Protein AF-A0A6N2LWX0-F1 (afdb_monomer)

Organism: Salix viminalis (NCBI:txid40686)

pLDDT: mean 70.26, std 25.51, range [24.97, 97.0]

Solvent-accessible surface area (backbone atoms only — not comparable to full-atom values): 18052 Å² total; per-residue (Å²): 134,88,80,89,88,85,86,82,88,80,90,83,86,86,84,88,86,88,83,90,84,88,86,87,86,88,82,89,82,89,84,88,84,89,84,88,82,92,77,92,82,82,82,84,78,97,78,81,75,72,82,76,70,66,74,72,78,67,85,78,72,88,77,52,72,66,57,46,51,49,47,69,74,38,53,68,68,52,33,40,52,50,46,55,56,47,39,74,74,51,53,74,67,52,32,45,50,52,18,50,50,40,17,63,78,64,73,40,63,52,45,25,60,45,46,52,47,38,36,57,52,53,54,51,49,51,51,50,49,51,64,68,35,71,85,46,72,62,39,49,37,78,68,45,50,57,55,53,49,54,53,43,34,61,60,26,70,52,90,83,73,81,82,49,75,67,51,52,54,48,46,38,61,62,27,70,41,71,69,49,36,38,68,72,24,49,50,44,35,45,36,32,47,46,42,33,26,65,43,30,52,40,67,78,48,32,53,57,74,59,45,93,52,54,75,78,74,99,54,102,63,89,55,64,48,47,80,44,72,61,86,90,30,35,58,61,38,49,63,28,34,35,44,31,44,32,36,60,46,99,84,74,44,82,44,80,42,78,50,78,65,66,74,71,62,62,55,78,79,47,99,68,96,73,83,73,48,70,64,50,73,67,54,77,67,79,85,122

Radius of gyration: 28.86 Å; Cα contacts (8 Å, |Δi|>4): 270; chains: 1; bounding box: 78×84×71 Å

Nearest PDB structures (foldseek):
  3i7c-assembly1_A  TM=4.434E-01  e=4.502E+00  Toxoplasma gondii
  3v51-assembly1_A  TM=4.459E-01  e=6.955E+00  Toxoplasma gondii

Sequence (288 aa):
MGQTDVACYSDTWTTNQVANAVETKLAREAENIEEADNSPSVSDSIEERLSDFNSMSSSGYLISDVIIFKYCLGGMTDRALLLKEVATSASEEDLFRLANEVSLYSGCSHHRRQIVIAKRLIEEGTKVWNSISQNNRLIQWENGVFEIEEQFMRITCSSTRSFTEQDFGLLRRISGCGEYMAQENFEKIWRWLYPVAFTLTSDSINTIWNSTSPKVLGSSRAWNICTALPTSRSWPHSDAGCLIVTYVGSDYTIHHRLLSLDYIYSSCEESEMNGKSLEDMLIVRQRQ

Foldseek 3Di:
DDDDDDDDDDDDDDDDDDDDDDDDDDDDDDDDDDDDDDDDDDDDDPPPPPVPPPVPPPPPAPDDPVLLVQCLPDDQVSVLVSLLVCLVPDDLVNLQVSLVSNCVVNVHNLQSVLSNCSNVLVVVLVVLCCVQCVPPQKDFLVSSVVSVQVVLCVLLVDDQDTDDPVNSVLLCVQLVDDRMHGSSSSSSSSQQRVLQSNLNNDPLNVVVVNPPDCDDDDDPDRWSWDKDQDSVAGPPRSCRNWIWIWTQDPVRDIDIDTQRCSLVVVCVPDPDDDPDHVCCSVVVPPPD

Mean predicted aligned error: 15.84 Å

InterPro domains:
  IPR001217 Transcription factor STAT [PTHR11801] (44-213)

Secondary structure (DSSP, 8-state):
---------------------------------------------TTSSSTT------TT----HHHHHHHHH--HHHHHHHHHHHHHHS-HHHHHHHHHHHHHHHT-THHHHHHHTHHHHHHHHHHHHHHHHTT-SEEEHHHHHHHHHHHHHHHHT-SS----HHHHHHHHHHHT-SSEEEHHHHHHHHHHHHHHHHHHTSHHHHHHHH--SS--S--SS----EEE--TT--TTSTTTTPEEEEEE-TTS-EEEEEE--HHHHGGGS--S-----HHHHHHTTS--

Structure (mmCIF, N/CA/C/O backbone):
data_AF-A0A6N2LWX0-F1
#
_entry.id   AF-A0A6N2LWX0-F1
#
loop_
_atom_site.group_PDB
_atom_site.id
_atom_site.type_symbol
_atom_site.label_atom_id
_atom_site.label_alt_id
_atom_site.label_comp_id
_atom_site.label_asym_id
_atom_site.label_entity_id
_atom_site.label_seq_id
_atom_site.pdbx_PDB_ins_code
_atom_site.Cartn_x
_atom_site.Cartn_y
_atom_site.Cartn_z
_atom_site.occupancy
_atom_site.B_iso_or_equiv
_atom_site.auth_seq_id
_atom_site.auth_comp_id
_atom_site.auth_asym_id
_atom_site.auth_atom_id
_atom_site.pdbx_PDB_model_num
ATOM 1 N N . MET A 1 1 ? -48.702 22.538 -23.161 1.00 35.28 1 MET A N 1
ATOM 2 C CA . MET A 1 1 ? -47.748 22.386 -24.283 1.00 35.28 1 MET A CA 1
ATOM 3 C C . MET A 1 1 ? -46.530 21.689 -23.680 1.00 35.28 1 MET A C 1
ATOM 5 O O . MET A 1 1 ? -45.871 22.342 -22.892 1.00 35.28 1 MET A O 1
ATOM 9 N N . GLY A 1 2 ? -46.327 20.361 -23.722 1.00 29.89 2 GLY A N 1
ATOM 10 C CA . GLY A 1 2 ? -46.370 19.395 -24.846 1.00 29.89 2 GLY A CA 1
ATOM 11 C C . GLY A 1 2 ? -45.080 19.573 -25.662 1.00 29.89 2 GLY A C 1
ATOM 12 O O . GLY A 1 2 ? -44.916 20.685 -26.147 1.00 29.89 2 GLY A O 1
ATOM 13 N N . GLN A 1 3 ? -44.102 18.660 -25.792 1.00 32.66 3 GLN A N 1
ATOM 14 C CA . GLN A 1 3 ? -43.985 17.177 -25.892 1.00 32.66 3 GLN A CA 1
ATOM 15 C C . GLN A 1 3 ? -42.635 16.729 -25.225 1.00 32.66 3 GLN A C 1
ATOM 17 O O . GLN A 1 3 ? -41.725 17.552 -25.198 1.00 32.66 3 GLN A O 1
ATOM 22 N N . THR A 1 4 ? -42.447 15.610 -24.488 1.00 33.69 4 THR A N 1
ATOM 23 C CA . THR A 1 4 ? -42.228 14.170 -24.869 1.00 33.69 4 THR A CA 1
ATOM 24 C C . THR A 1 4 ? -41.292 13.974 -26.079 1.00 33.69 4 THR A C 1
ATOM 26 O O . THR A 1 4 ? -41.484 14.653 -27.076 1.00 33.69 4 THR A O 1
ATOM 29 N N . ASP A 1 5 ? -40.295 13.086 -26.159 1.00 30.95 5 ASP A N 1
ATOM 30 C CA . ASP A 1 5 ? -39.930 11.853 -25.443 1.00 30.95 5 ASP A CA 1
ATOM 31 C C . ASP A 1 5 ? -38.524 11.384 -25.920 1.00 30.95 5 ASP A C 1
ATOM 33 O O . ASP A 1 5 ? -37.963 11.962 -26.850 1.00 30.95 5 ASP A O 1
ATOM 37 N N . VAL A 1 6 ? -38.062 10.252 -25.363 1.00 35.16 6 VAL A N 1
ATOM 38 C CA . VAL A 1 6 ? -37.154 9.221 -25.933 1.00 35.16 6 VAL A CA 1
ATOM 39 C C . VAL A 1 6 ? -35.791 9.063 -25.236 1.00 35.16 6 VAL A C 1
ATOM 41 O O . VAL A 1 6 ? -34.791 9.700 -25.556 1.00 35.16 6 VAL A O 1
ATOM 44 N N . ALA A 1 7 ? -35.766 8.093 -24.316 1.00 32.34 7 ALA A N 1
ATOM 45 C CA . ALA A 1 7 ? -34.584 7.338 -23.914 1.00 32.34 7 ALA A CA 1
ATOM 46 C C . ALA A 1 7 ? -34.112 6.422 -25.058 1.00 32.34 7 ALA A C 1
ATOM 48 O O . ALA A 1 7 ? -34.942 5.861 -25.772 1.00 32.34 7 ALA A O 1
ATOM 49 N N . CYS A 1 8 ? -32.802 6.194 -25.184 1.00 29.08 8 CYS A N 1
ATOM 50 C CA . CYS A 1 8 ? -32.279 5.133 -26.044 1.00 29.08 8 CYS A CA 1
ATOM 51 C C . CYS A 1 8 ? -31.147 4.375 -25.340 1.00 29.08 8 CYS A C 1
ATOM 53 O O . CYS A 1 8 ? -30.030 4.869 -25.206 1.00 29.08 8 CYS A O 1
ATOM 55 N N . TYR A 1 9 ? -31.476 3.163 -24.896 1.00 30.41 9 TYR A N 1
ATOM 56 C CA . TYR A 1 9 ? -30.533 2.060 -24.744 1.00 30.41 9 TYR A CA 1
ATOM 57 C C . TYR A 1 9 ? -30.140 1.556 -26.138 1.00 30.41 9 TYR A C 1
ATOM 59 O O . TYR A 1 9 ? -30.986 1.524 -27.033 1.00 30.41 9 TYR A O 1
ATOM 67 N N . SER A 1 10 ? -28.905 1.087 -26.306 1.00 33.88 10 SER A N 1
ATOM 68 C CA . SER A 1 10 ? -28.592 0.107 -27.349 1.00 33.88 10 SER A CA 1
ATOM 69 C C . SER A 1 10 ? -27.368 -0.719 -26.966 1.00 33.88 10 SER A C 1
ATOM 71 O O . SER A 1 10 ? -26.233 -0.244 -27.035 1.00 33.88 10 SER A O 1
ATOM 73 N N . ASP A 1 11 ? -27.642 -1.964 -26.582 1.00 30.28 11 ASP A N 1
ATOM 74 C CA . ASP A 1 11 ? -26.731 -3.098 -26.659 1.00 30.28 11 ASP A CA 1
ATOM 75 C C . ASP A 1 11 ? -26.415 -3.418 -28.126 1.00 30.28 11 ASP A C 1
ATOM 77 O O . ASP A 1 11 ? -27.311 -3.436 -28.972 1.00 30.28 11 ASP A O 1
ATOM 81 N N . THR A 1 12 ? -25.165 -3.771 -28.420 1.00 30.12 12 THR A N 1
ATOM 82 C CA . THR A 1 12 ? -24.825 -4.524 -29.636 1.00 30.12 12 THR A CA 1
ATOM 83 C C . THR A 1 12 ? -23.926 -5.696 -29.276 1.00 30.12 12 THR A C 1
ATOM 85 O O . THR A 1 12 ? -22.712 -5.571 -29.140 1.00 30.12 12 THR A O 1
ATOM 88 N N . TRP A 1 13 ? -24.588 -6.839 -29.118 1.00 26.58 13 TRP A N 1
ATOM 89 C CA . TRP A 1 13 ? -24.059 -8.196 -29.145 1.00 26.58 13 TRP A CA 1
ATOM 90 C C . TRP A 1 13 ? -23.864 -8.615 -30.610 1.00 26.58 13 TRP A C 1
ATOM 92 O O . TRP A 1 13 ? -24.791 -8.483 -31.408 1.00 26.58 13 TRP A O 1
ATOM 102 N N . THR A 1 14 ? -22.706 -9.169 -30.974 1.00 33.16 14 THR A N 1
ATOM 103 C CA . THR A 1 14 ? -22.500 -9.832 -32.274 1.00 33.16 14 THR A CA 1
ATOM 104 C C . THR A 1 14 ? -22.180 -11.312 -32.081 1.00 33.16 14 THR A C 1
ATOM 106 O O . THR A 1 14 ? -21.112 -11.699 -31.618 1.00 33.16 14 THR A O 1
ATOM 109 N N . THR A 1 15 ? -23.158 -12.138 -32.455 1.00 27.14 15 THR A N 1
ATOM 110 C CA . THR A 1 15 ? -23.081 -13.594 -32.623 1.00 27.14 15 THR A CA 1
ATOM 111 C C . THR A 1 15 ? -22.599 -13.901 -34.037 1.00 27.14 15 THR A C 1
ATOM 113 O O . THR A 1 15 ? -23.199 -13.407 -34.986 1.00 27.14 15 THR A O 1
ATOM 116 N N . ASN A 1 16 ? -21.615 -14.791 -34.185 1.00 31.42 16 ASN A N 1
ATOM 117 C CA . ASN A 1 16 ? -21.422 -15.566 -35.412 1.00 31.42 16 ASN A CA 1
ATOM 118 C C . ASN A 1 16 ? -21.577 -17.056 -35.074 1.00 31.42 16 ASN A C 1
ATOM 120 O O . ASN A 1 16 ? -20.719 -17.649 -34.425 1.00 31.42 16 ASN A O 1
ATOM 124 N N . GLN A 1 17 ? -22.699 -17.637 -35.504 1.00 28.83 17 GLN A N 1
ATOM 125 C CA . GLN A 1 17 ? -22.913 -19.077 -35.653 1.00 28.83 17 GLN A CA 1
ATOM 126 C C . GLN A 1 17 ? -22.862 -19.415 -37.143 1.00 28.83 17 GLN A C 1
ATOM 128 O O . GLN A 1 17 ? -23.602 -18.781 -37.884 1.00 28.83 17 GLN A O 1
ATOM 133 N N . VAL A 1 18 ? -22.088 -20.434 -37.535 1.00 29.61 18 VAL A N 1
ATOM 134 C CA . VAL A 1 18 ? -22.307 -21.397 -38.646 1.00 29.61 18 VAL A CA 1
ATOM 135 C C . VAL A 1 18 ? -21.264 -22.513 -38.419 1.00 29.61 18 VAL A C 1
ATOM 137 O O . VAL A 1 18 ? -20.114 -22.184 -38.161 1.00 29.61 18 VAL A O 1
ATOM 140 N N . ALA A 1 19 ? -21.477 -23.824 -38.506 1.00 28.67 19 ALA A N 1
ATOM 141 C CA . ALA A 1 19 ? -22.625 -24.719 -38.450 1.00 28.67 19 ALA A CA 1
ATOM 142 C C . ALA A 1 19 ? -22.034 -26.116 -38.154 1.00 28.67 19 ALA A C 1
ATOM 144 O O . ALA A 1 19 ? -20.982 -26.467 -38.688 1.00 28.67 19 ALA A O 1
ATOM 145 N N . ASN A 1 20 ? -22.704 -26.908 -37.316 1.00 26.80 20 ASN A N 1
ATOM 146 C CA . ASN A 1 20 ? -22.397 -28.324 -37.121 1.00 26.80 20 ASN A CA 1
ATOM 147 C C . ASN A 1 20 ? -23.093 -29.148 -38.210 1.00 26.80 20 ASN A C 1
ATOM 149 O O . ASN A 1 20 ? -24.294 -28.984 -38.419 1.00 26.80 20 ASN A O 1
ATOM 153 N N . ALA A 1 21 ? -22.374 -30.086 -38.823 1.00 26.47 21 ALA A N 1
ATOM 154 C CA . ALA A 1 21 ? -22.966 -31.223 -39.517 1.00 26.47 21 ALA A CA 1
ATOM 155 C C . ALA A 1 21 ? -22.289 -32.499 -39.002 1.00 26.47 21 ALA A C 1
ATOM 157 O O . ALA A 1 21 ? -21.115 -32.751 -39.261 1.00 26.47 21 ALA A O 1
ATOM 158 N N . VAL A 1 22 ? -23.044 -33.262 -38.215 1.00 28.08 22 VAL A N 1
ATOM 159 C CA . VAL A 1 22 ? -22.744 -34.636 -37.810 1.00 28.08 22 VAL A CA 1
ATOM 160 C C . VAL A 1 22 ? -23.591 -35.530 -38.703 1.00 28.08 22 VAL A C 1
ATOM 162 O O . VAL A 1 22 ? -24.813 -35.405 -38.684 1.00 28.08 22 VAL A O 1
ATOM 165 N N . GLU A 1 23 ? -22.972 -36.451 -39.438 1.00 26.72 23 GLU A N 1
ATOM 166 C CA . GLU A 1 23 ? -23.679 -37.620 -39.956 1.00 26.72 23 GLU A CA 1
ATOM 167 C C . GLU A 1 23 ? -22.784 -38.863 -39.882 1.00 26.72 23 GLU A C 1
ATOM 169 O O . GLU A 1 23 ? -21.631 -38.881 -40.310 1.00 26.72 23 GLU A O 1
ATOM 174 N N . THR A 1 24 ? -23.335 -39.889 -39.247 1.00 27.98 24 THR A N 1
ATOM 175 C CA . THR A 1 24 ? -22.724 -41.163 -38.879 1.00 27.98 24 THR A CA 1
ATOM 176 C C . THR A 1 24 ? -22.913 -42.180 -40.005 1.00 27.98 24 THR A C 1
ATOM 178 O O . THR A 1 24 ? -24.038 -42.353 -40.471 1.00 27.98 24 THR A O 1
ATOM 181 N N . LYS A 1 25 ? -21.889 -42.973 -40.358 1.00 25.77 25 LYS A N 1
ATOM 182 C CA . LYS A 1 25 ? -22.115 -44.335 -40.880 1.00 25.77 25 LYS A CA 1
ATOM 183 C C . LYS A 1 25 ? -20.917 -45.264 -40.670 1.00 25.77 25 LYS A C 1
ATOM 185 O O . LYS A 1 25 ? -19.775 -44.927 -40.951 1.00 25.77 25 LYS A O 1
ATOM 190 N N . LEU A 1 26 ? -21.245 -46.435 -40.134 1.00 29.72 26 LEU A N 1
ATOM 191 C CA . LEU A 1 26 ? -20.400 -47.571 -39.776 1.00 29.72 26 LEU A CA 1
ATOM 192 C C . LEU A 1 26 ? -20.212 -48.533 -40.966 1.00 29.72 26 LEU A C 1
ATOM 194 O O . LEU A 1 26 ? -21.157 -48.725 -41.729 1.00 29.72 26 LEU A O 1
ATOM 198 N N . ALA A 1 27 ? -19.064 -49.230 -40.948 1.00 26.16 27 ALA A N 1
ATOM 199 C CA . ALA A 1 27 ? -18.822 -50.643 -41.308 1.00 26.16 27 ALA A CA 1
ATOM 200 C C . ALA A 1 27 ? -17.919 -50.958 -42.529 1.00 26.16 27 ALA A C 1
ATOM 202 O O . ALA A 1 27 ? -18.306 -50.677 -43.655 1.00 26.16 27 ALA A O 1
ATOM 203 N N . ARG A 1 28 ? -16.819 -51.688 -42.209 1.00 24.97 28 ARG A N 1
ATOM 204 C CA . ARG A 1 28 ? -16.184 -52.863 -42.883 1.00 24.97 28 ARG A CA 1
ATOM 205 C C . ARG A 1 28 ? -15.700 -52.694 -44.343 1.00 24.97 28 ARG A C 1
ATOM 207 O O . ARG A 1 28 ? -16.403 -52.115 -45.145 1.00 24.97 28 ARG A O 1
ATOM 214 N N . GLU A 1 29 ? -14.564 -53.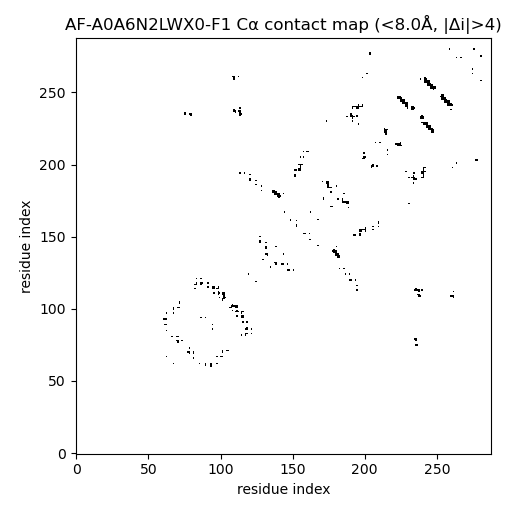215 -44.816 1.00 25.73 29 GLU A N 1
ATOM 215 C CA . GLU A 1 29 ? -13.684 -54.326 -44.416 1.00 25.73 29 GLU A CA 1
ATOM 216 C C . GLU A 1 29 ? -12.338 -54.239 -45.194 1.00 25.73 29 GLU A C 1
ATOM 218 O O . GLU A 1 29 ? -12.195 -53.417 -46.094 1.00 25.73 29 GLU A O 1
ATOM 223 N N . ALA A 1 30 ? -11.382 -55.079 -44.785 1.00 26.66 30 ALA A N 1
ATOM 224 C CA . ALA A 1 30 ? -9.960 -55.245 -45.133 1.00 26.66 30 ALA A CA 1
ATOM 225 C C . ALA A 1 30 ? -9.544 -55.299 -46.629 1.00 26.66 30 ALA A C 1
ATOM 227 O O . ALA A 1 30 ? -10.311 -55.753 -47.467 1.00 26.66 30 ALA A O 1
ATOM 228 N N . GLU A 1 31 ? -8.292 -54.944 -46.969 1.00 28.14 31 GLU A N 1
ATOM 229 C CA . GLU A 1 31 ? -7.128 -55.861 -47.030 1.00 28.14 31 GLU A CA 1
ATOM 230 C C . GLU A 1 31 ? -5.818 -55.153 -47.453 1.00 28.14 31 GLU A C 1
ATOM 232 O O . GLU A 1 31 ? -5.815 -54.066 -48.021 1.00 28.14 31 GLU A O 1
ATOM 237 N N . ASN A 1 32 ? -4.718 -55.810 -47.078 1.00 26.53 32 ASN A N 1
ATOM 238 C CA . ASN A 1 32 ? -3.295 -55.453 -47.103 1.00 26.53 32 ASN A CA 1
ATOM 239 C C . ASN A 1 32 ? -2.706 -55.034 -48.467 1.00 26.53 32 ASN A C 1
ATOM 241 O O . ASN A 1 32 ? -3.188 -55.482 -49.499 1.00 26.53 32 ASN A O 1
ATOM 245 N N . ILE A 1 33 ? -1.573 -54.314 -48.439 1.00 33.34 33 ILE A N 1
ATOM 246 C CA . ILE A 1 33 ? -0.308 -54.669 -49.124 1.00 33.34 33 ILE A CA 1
ATOM 247 C C . ILE A 1 33 ? 0.843 -53.868 -48.482 1.00 33.34 33 ILE A C 1
ATOM 249 O O . ILE A 1 33 ? 0.710 -52.685 -48.176 1.00 33.34 33 ILE A O 1
ATOM 253 N N . GLU A 1 34 ? 1.933 -54.586 -48.230 1.00 30.00 34 GLU A N 1
ATOM 254 C CA . GLU A 1 34 ? 3.193 -54.187 -47.605 1.00 30.00 34 GLU A CA 1
ATOM 255 C C . GLU A 1 34 ? 3.996 -53.191 -48.455 1.00 30.00 34 GLU A C 1
ATOM 257 O O . GLU A 1 34 ? 4.108 -53.380 -49.662 1.00 30.00 34 GLU A O 1
ATOM 262 N N . GLU A 1 35 ? 4.671 -52.230 -47.817 1.00 32.06 35 GLU A N 1
ATOM 263 C CA . GLU A 1 35 ? 6.033 -51.860 -48.224 1.00 32.06 35 GLU A CA 1
ATOM 264 C C . GLU A 1 35 ? 6.777 -51.208 -47.048 1.00 32.06 35 GLU A C 1
ATOM 266 O O . GLU A 1 35 ? 6.298 -50.271 -46.407 1.00 32.06 35 GLU A O 1
ATOM 271 N N . ALA A 1 36 ? 7.922 -51.795 -46.715 1.00 32.56 36 ALA A N 1
ATOM 272 C CA . ALA A 1 36 ? 8.814 -51.387 -45.645 1.00 32.56 36 ALA A CA 1
ATOM 273 C C . ALA A 1 36 ? 9.713 -50.232 -46.101 1.00 32.56 36 ALA A C 1
ATOM 275 O O . ALA A 1 36 ? 10.173 -50.246 -47.235 1.00 32.56 36 ALA A O 1
ATOM 276 N N . ASP A 1 37 ? 10.033 -49.300 -45.196 1.00 30.45 37 ASP A N 1
ATOM 277 C CA . ASP A 1 37 ? 11.425 -48.875 -45.004 1.00 30.45 37 ASP A CA 1
ATOM 278 C C . ASP A 1 37 ? 11.622 -48.029 -43.726 1.00 30.45 37 ASP A C 1
ATOM 280 O O . ASP A 1 37 ? 11.189 -46.887 -43.594 1.00 30.45 37 ASP A O 1
ATOM 284 N N . ASN A 1 38 ? 12.310 -48.661 -42.772 1.00 33.28 38 ASN A N 1
ATOM 285 C CA . ASN A 1 38 ? 13.393 -48.152 -41.923 1.00 33.28 38 ASN A CA 1
ATOM 286 C C . ASN A 1 38 ? 13.220 -46.793 -41.214 1.00 33.28 38 ASN A C 1
ATOM 288 O O . ASN A 1 38 ? 13.646 -45.744 -41.691 1.00 33.28 38 ASN A O 1
ATOM 292 N N . SER A 1 39 ? 12.766 -46.849 -39.959 1.00 39.53 39 SER A N 1
ATOM 293 C CA . SER A 1 39 ? 13.055 -45.838 -38.930 1.00 39.53 39 SER A CA 1
ATOM 294 C C . SER A 1 39 ? 13.652 -46.533 -37.699 1.00 39.53 39 SER A C 1
ATOM 296 O O . SER A 1 39 ? 13.034 -47.474 -37.196 1.00 39.53 39 SER A O 1
ATOM 298 N N . PRO A 1 40 ? 14.833 -46.130 -37.192 1.00 36.34 40 PRO A N 1
ATOM 299 C CA . PRO A 1 40 ? 15.401 -46.752 -36.006 1.00 36.34 40 PRO A CA 1
ATOM 300 C C . PRO A 1 40 ? 14.696 -46.213 -34.755 1.00 36.34 40 PRO A C 1
ATOM 302 O O . PRO A 1 40 ? 14.892 -45.071 -34.344 1.00 36.34 40 PRO A O 1
ATOM 305 N N . SER A 1 41 ? 13.862 -47.062 -34.158 1.00 32.31 41 SER A N 1
ATOM 306 C CA . SER A 1 41 ? 13.359 -46.917 -32.794 1.00 32.31 41 SER A CA 1
ATOM 307 C C . SER A 1 41 ? 14.469 -47.312 -31.817 1.00 32.31 41 SER A C 1
ATOM 309 O O . SER A 1 41 ? 14.971 -48.435 -31.874 1.00 32.31 41 SER A O 1
ATOM 311 N N . VAL A 1 42 ? 14.864 -46.394 -30.933 1.00 35.72 42 VAL A N 1
ATOM 312 C CA . VAL A 1 42 ? 15.705 -46.700 -29.770 1.00 35.72 42 VAL A CA 1
ATOM 313 C C . VAL A 1 42 ? 14.837 -46.498 -28.533 1.00 35.72 42 VAL A C 1
ATOM 315 O O . VAL A 1 42 ? 14.465 -45.373 -28.206 1.00 35.72 42 VAL A O 1
ATOM 318 N N . SER A 1 43 ? 14.463 -47.618 -27.914 1.00 36.31 43 SER A N 1
ATOM 319 C CA . SER A 1 43 ? 13.723 -47.696 -26.654 1.00 36.31 43 SER A CA 1
ATOM 320 C C . SER A 1 43 ? 14.665 -47.442 -25.473 1.00 36.31 43 SER A C 1
ATOM 322 O O . SER A 1 43 ? 15.755 -48.004 -25.422 1.00 36.31 43 SER A O 1
ATOM 324 N N . ASP A 1 44 ? 14.194 -46.597 -24.558 1.00 32.09 44 ASP A N 1
ATOM 325 C CA . ASP A 1 44 ? 14.414 -46.525 -23.107 1.00 32.09 44 ASP A CA 1
ATOM 326 C C . ASP A 1 44 ? 15.796 -46.810 -22.486 1.00 32.09 44 ASP A C 1
ATOM 328 O O . ASP A 1 44 ? 16.213 -47.952 -22.309 1.00 32.09 44 ASP A O 1
ATOM 332 N N . SER A 1 45 ? 16.369 -45.752 -21.897 1.00 37.44 45 SER A N 1
ATOM 333 C CA . SER A 1 45 ? 16.806 -45.798 -20.493 1.00 37.44 45 SER A CA 1
ATOM 334 C C . SER A 1 45 ? 16.566 -44.442 -19.799 1.00 37.44 45 SER A C 1
ATOM 336 O O . SER A 1 45 ? 17.422 -43.563 -19.728 1.00 37.44 45 SER A O 1
ATOM 338 N N . ILE A 1 46 ? 15.362 -44.248 -19.247 1.00 44.19 46 ILE A N 1
ATOM 339 C CA . ILE A 1 46 ? 15.066 -43.158 -18.292 1.00 44.19 46 ILE A CA 1
ATOM 340 C C . ILE A 1 46 ? 15.531 -43.598 -16.891 1.00 44.19 46 ILE A C 1
ATOM 342 O O . ILE A 1 46 ? 14.760 -43.628 -15.940 1.00 44.19 46 ILE A O 1
ATOM 346 N N . GLU A 1 47 ? 16.794 -44.002 -16.760 1.00 42.03 47 GLU A N 1
ATOM 347 C CA . GLU A 1 47 ? 17.338 -44.467 -15.473 1.00 42.03 47 GLU A CA 1
ATOM 348 C C . GLU A 1 47 ? 18.776 -43.996 -15.213 1.00 42.03 47 GLU A C 1
ATOM 350 O O . GLU A 1 47 ? 19.461 -44.522 -14.347 1.00 42.03 47 GLU A O 1
ATOM 355 N N . GLU A 1 48 ? 19.249 -42.961 -15.920 1.00 41.50 48 GLU A N 1
ATOM 356 C CA . GLU A 1 48 ? 20.619 -42.455 -15.711 1.00 41.50 48 GLU A CA 1
ATOM 357 C C . GLU A 1 48 ? 20.751 -40.926 -15.840 1.00 41.50 48 GLU A C 1
ATOM 359 O O . GLU A 1 48 ? 21.776 -40.389 -16.249 1.00 41.50 48 GLU A O 1
ATOM 364 N N . ARG A 1 49 ? 19.687 -40.192 -15.480 1.00 36.47 49 ARG A N 1
ATOM 365 C CA . ARG A 1 49 ? 19.726 -38.724 -15.270 1.00 36.47 49 ARG A CA 1
ATOM 366 C C . ARG A 1 49 ? 18.920 -38.218 -14.073 1.00 36.47 49 ARG A C 1
ATOM 368 O O . ARG A 1 49 ? 18.761 -37.013 -13.905 1.00 36.47 49 ARG A O 1
ATOM 375 N N . LEU A 1 50 ? 18.432 -39.118 -13.222 1.00 38.12 50 LEU A N 1
ATOM 376 C CA . LEU A 1 50 ? 17.769 -38.750 -11.965 1.00 38.12 50 LEU A CA 1
ATOM 377 C C . LEU A 1 50 ? 18.738 -38.705 -10.770 1.00 38.12 50 L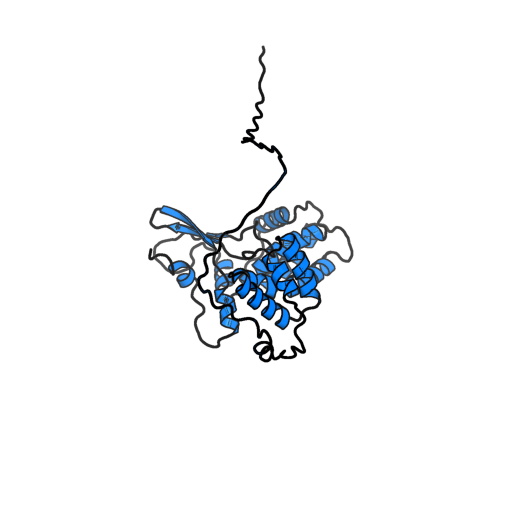EU A C 1
ATOM 379 O O . LEU A 1 50 ? 18.334 -38.313 -9.682 1.00 38.12 50 LEU A O 1
ATOM 383 N N . SER A 1 51 ? 20.016 -39.047 -10.964 1.00 39.03 51 SER A N 1
ATOM 384 C CA . SER A 1 51 ? 21.024 -39.079 -9.895 1.00 39.03 51 SER A CA 1
ATOM 385 C C . SER A 1 51 ? 21.693 -37.733 -9.595 1.00 39.03 51 SER A C 1
ATOM 387 O O . SER A 1 51 ? 22.387 -37.638 -8.588 1.00 39.03 51 SER A O 1
ATOM 389 N N . ASP A 1 52 ? 21.442 -36.691 -10.395 1.00 37.78 52 ASP A N 1
ATOM 390 C CA . ASP A 1 52 ? 21.995 -35.345 -10.160 1.00 37.78 52 ASP A CA 1
ATOM 391 C C . ASP A 1 52 ? 20.960 -34.336 -9.643 1.00 37.78 52 ASP A C 1
ATOM 393 O O . ASP A 1 52 ? 21.308 -33.198 -9.328 1.00 37.78 52 ASP A O 1
ATOM 397 N N . PHE A 1 53 ? 19.708 -34.759 -9.422 1.00 38.41 53 PHE A N 1
ATOM 398 C CA . PHE A 1 53 ? 18.823 -34.067 -8.481 1.00 38.41 53 PHE A CA 1
ATOM 399 C C . PHE A 1 53 ? 19.225 -34.475 -7.067 1.00 38.41 53 PHE A C 1
ATOM 401 O O . PHE A 1 53 ? 18.479 -35.098 -6.312 1.00 38.41 53 PHE A O 1
ATOM 408 N N . ASN A 1 54 ? 20.467 -34.139 -6.725 1.00 35.56 54 ASN A N 1
ATOM 409 C CA . ASN A 1 54 ? 20.936 -34.159 -5.364 1.00 35.56 54 ASN A CA 1
ATOM 410 C C . ASN A 1 54 ? 20.074 -33.125 -4.643 1.00 35.56 54 ASN A C 1
ATOM 412 O O . ASN A 1 54 ? 20.312 -31.921 -4.724 1.00 35.56 54 ASN A O 1
ATOM 416 N N . SER A 1 55 ? 18.991 -33.631 -4.052 1.00 45.47 55 SER A N 1
ATOM 417 C CA . SER A 1 55 ? 18.126 -32.971 -3.097 1.00 45.47 55 SER A CA 1
ATOM 418 C C . SER A 1 55 ? 19.040 -32.360 -2.052 1.00 45.47 55 SER A C 1
ATOM 420 O O . SER A 1 55 ? 19.395 -32.991 -1.053 1.00 45.47 55 SER A O 1
ATOM 422 N N . MET A 1 56 ? 19.446 -31.120 -2.309 1.00 36.34 56 MET A N 1
ATOM 423 C CA . MET A 1 56 ? 20.003 -30.250 -1.309 1.00 36.34 56 MET A CA 1
ATOM 424 C C . MET A 1 56 ? 18.876 -30.125 -0.302 1.00 36.34 56 MET A C 1
ATOM 426 O O . MET A 1 56 ? 17.869 -29.470 -0.557 1.00 36.34 56 MET A O 1
ATOM 430 N N . SER A 1 57 ? 18.994 -30.898 0.774 1.00 49.25 57 SER A N 1
ATOM 431 C CA . SER A 1 57 ? 18.128 -30.846 1.935 1.00 49.25 57 SER A CA 1
ATOM 432 C C . SER A 1 57 ? 18.081 -29.389 2.383 1.00 49.25 57 SER A C 1
ATOM 434 O O . SER A 1 57 ? 18.943 -28.938 3.139 1.00 49.25 57 SER A O 1
ATOM 436 N N . SER A 1 58 ? 17.096 -28.643 1.880 1.00 46.81 58 SER A N 1
ATOM 437 C CA . SER A 1 58 ? 16.799 -27.275 2.276 1.00 46.81 58 SER A CA 1
ATOM 438 C C . SER A 1 58 ? 16.119 -27.348 3.634 1.00 46.81 58 SER A C 1
ATOM 440 O O . SER A 1 58 ? 14.912 -27.193 3.801 1.00 46.81 58 SER A O 1
ATOM 442 N N . SER A 1 59 ? 16.928 -27.681 4.631 1.00 52.09 59 SER A N 1
ATOM 443 C CA . SER A 1 59 ? 16.612 -27.474 6.028 1.00 52.09 59 SER A CA 1
ATOM 444 C C . SER A 1 59 ? 16.505 -25.961 6.235 1.00 52.09 59 SER A C 1
ATOM 446 O O . SER A 1 59 ? 17.497 -25.316 6.565 1.00 52.09 59 SER A O 1
ATOM 448 N N . GLY A 1 60 ? 15.322 -25.389 6.002 1.00 58.62 60 GLY A N 1
ATOM 449 C CA . GLY A 1 60 ? 15.013 -24.020 6.417 1.00 58.62 60 GLY A CA 1
ATOM 450 C C . GLY A 1 60 ? 14.051 -23.226 5.536 1.00 58.62 60 GLY A C 1
ATOM 451 O O . GLY A 1 60 ? 13.486 -22.267 6.045 1.00 58.62 60 GLY A O 1
ATOM 452 N N . TYR A 1 61 ? 13.826 -23.590 4.266 1.00 62.66 61 TYR A N 1
ATOM 453 C CA . TYR A 1 61 ? 12.956 -22.790 3.392 1.00 62.66 61 TYR A CA 1
ATOM 454 C C . TYR A 1 61 ? 11.485 -23.197 3.531 1.00 62.66 61 TYR A C 1
ATOM 456 O O . TYR A 1 61 ? 11.098 -24.304 3.158 1.00 62.66 61 TYR A O 1
ATOM 464 N N . LEU A 1 62 ? 10.662 -22.304 4.087 1.00 68.50 62 LEU A N 1
ATOM 465 C CA . LEU A 1 62 ? 9.243 -22.573 4.364 1.00 68.50 62 LEU A CA 1
ATOM 466 C C . LEU A 1 62 ? 8.315 -22.326 3.164 1.00 68.50 62 LEU A C 1
ATOM 468 O O . LEU A 1 62 ? 7.129 -22.652 3.230 1.00 68.50 62 LEU A O 1
ATOM 472 N N . ILE A 1 63 ? 8.817 -21.734 2.081 1.00 81.50 63 ILE A N 1
ATOM 473 C CA . ILE A 1 63 ? 7.995 -21.306 0.949 1.00 81.50 63 ILE A CA 1
ATOM 474 C C . ILE A 1 63 ? 8.104 -22.338 -0.175 1.00 81.50 63 ILE A C 1
ATOM 476 O O . ILE A 1 63 ? 9.171 -22.600 -0.709 1.00 81.50 63 ILE A O 1
ATOM 480 N N . SER A 1 64 ? 6.978 -22.954 -0.524 1.00 87.44 64 SER A N 1
ATOM 481 C CA . SER A 1 64 ? 6.898 -23.939 -1.609 1.00 87.44 64 SER A CA 1
ATOM 482 C C . SER A 1 64 ? 6.744 -23.263 -2.974 1.00 87.44 64 SER A C 1
ATOM 484 O O . SER A 1 64 ? 6.078 -22.232 -3.074 1.00 87.44 64 SER A O 1
ATOM 486 N N . ASP A 1 65 ? 7.209 -23.917 -4.041 1.00 89.81 65 ASP A N 1
ATOM 487 C CA . ASP A 1 65 ? 6.957 -23.542 -5.444 1.00 89.81 65 ASP A CA 1
ATOM 488 C C . ASP A 1 65 ? 5.478 -23.247 -5.741 1.00 89.81 65 ASP A C 1
ATOM 490 O O . ASP A 1 65 ? 5.142 -22.379 -6.549 1.00 89.81 65 ASP A O 1
ATOM 494 N N . VAL A 1 66 ? 4.562 -23.920 -5.038 1.00 92.06 66 VAL A N 1
ATOM 495 C CA . VAL A 1 66 ? 3.117 -23.685 -5.155 1.00 92.06 66 VAL A CA 1
ATOM 496 C C . VAL A 1 66 ? 2.739 -22.252 -4.760 1.00 92.06 66 VAL A C 1
ATOM 498 O O . VAL A 1 66 ? 1.850 -21.665 -5.377 1.00 92.06 66 VAL A O 1
ATOM 501 N N . ILE A 1 67 ? 3.396 -21.669 -3.753 1.00 93.62 67 ILE A N 1
ATOM 502 C CA . ILE A 1 67 ? 3.173 -20.281 -3.319 1.00 93.62 67 ILE A CA 1
ATOM 503 C C . ILE A 1 67 ? 3.619 -19.313 -4.413 1.00 93.62 67 ILE A C 1
ATOM 505 O O . ILE A 1 67 ? 2.881 -18.388 -4.751 1.00 93.62 67 ILE A O 1
ATOM 509 N N . ILE A 1 68 ? 4.782 -19.563 -5.013 1.00 94.12 68 ILE A N 1
ATOM 510 C CA . ILE A 1 68 ? 5.329 -18.761 -6.111 1.00 94.12 68 ILE A CA 1
ATOM 511 C C . ILE A 1 68 ? 4.358 -18.776 -7.296 1.00 94.12 68 ILE A C 1
ATOM 513 O O . ILE A 1 68 ? 3.949 -17.726 -7.792 1.00 94.12 68 ILE A O 1
ATOM 517 N N . PHE A 1 69 ? 3.913 -19.968 -7.701 1.00 94.62 69 PHE A N 1
ATOM 518 C CA . PHE A 1 69 ? 2.978 -20.142 -8.809 1.00 94.62 69 PHE A CA 1
ATOM 519 C C . PHE A 1 69 ? 1.633 -19.451 -8.551 1.00 94.62 69 PHE A C 1
ATOM 521 O O . PHE A 1 69 ? 1.138 -18.709 -9.405 1.00 94.62 69 PHE A O 1
ATOM 528 N N . LYS A 1 70 ? 1.063 -19.630 -7.349 1.00 95.06 70 LYS A N 1
ATOM 529 C CA . LYS A 1 70 ? -0.172 -18.948 -6.930 1.00 95.06 70 LYS A CA 1
ATOM 530 C C . LYS A 1 70 ? -0.017 -17.432 -6.952 1.00 95.06 70 LYS A C 1
ATOM 532 O O . LYS A 1 70 ? -0.940 -16.746 -7.379 1.00 95.06 70 LYS A O 1
ATOM 537 N N . TYR A 1 71 ? 1.128 -16.903 -6.525 1.00 95.31 71 TYR A N 1
ATOM 538 C CA . TYR A 1 71 ? 1.379 -15.468 -6.580 1.00 95.31 71 TYR A CA 1
ATOM 539 C C . TYR A 1 71 ? 1.407 -14.966 -8.029 1.00 95.31 71 TYR A C 1
ATOM 541 O O . TYR A 1 71 ? 0.709 -14.006 -8.367 1.00 95.31 71 TYR A O 1
ATOM 549 N N . CYS A 1 72 ? 2.179 -15.624 -8.897 1.00 92.44 72 CYS A N 1
ATOM 550 C CA . CYS A 1 72 ? 2.347 -15.217 -10.291 1.00 92.44 72 CYS A CA 1
ATOM 551 C C . CYS A 1 72 ? 1.016 -15.217 -11.055 1.00 92.44 72 CYS A C 1
ATOM 553 O O . CYS A 1 72 ? 0.716 -14.241 -11.745 1.00 92.44 72 CYS A O 1
ATOM 555 N N . LEU A 1 73 ? 0.191 -16.254 -10.881 1.00 92.19 73 LEU A N 1
ATOM 556 C CA . LEU A 1 73 ? -1.083 -16.392 -11.595 1.00 92.19 73 LEU A CA 1
ATOM 557 C C . LEU A 1 73 ? -2.286 -15.738 -10.903 1.00 92.19 73 LEU A C 1
ATOM 559 O O . LEU A 1 73 ? -3.315 -15.533 -11.543 1.00 92.19 73 LEU A O 1
ATOM 563 N N . GLY A 1 74 ? -2.183 -15.431 -9.609 1.00 91.06 74 GLY A N 1
ATOM 564 C CA . GLY A 1 74 ? -3.292 -14.906 -8.817 1.00 91.06 74 GLY A CA 1
ATOM 565 C C . GLY A 1 74 ? -3.688 -13.475 -9.183 1.00 91.06 74 GLY A C 1
ATOM 566 O O . GLY A 1 74 ? -2.854 -12.653 -9.578 1.00 91.06 74 GLY A O 1
ATOM 567 N N . GLY A 1 75 ? -4.970 -13.151 -8.989 1.00 91.50 75 GLY A N 1
ATOM 568 C CA . GLY A 1 75 ? -5.457 -11.774 -9.065 1.00 91.50 75 GLY A CA 1
ATOM 569 C C . GLY A 1 75 ? -4.981 -10.925 -7.879 1.00 91.50 75 GLY A C 1
ATOM 570 O O . GLY A 1 75 ? -4.373 -11.422 -6.933 1.00 91.50 75 GLY A O 1
ATOM 571 N N . MET A 1 76 ? -5.280 -9.620 -7.884 1.00 90.56 76 MET A N 1
ATOM 572 C CA . MET A 1 76 ? -4.860 -8.712 -6.798 1.00 90.56 76 MET A CA 1
ATOM 573 C C . MET A 1 76 ? -5.352 -9.167 -5.416 1.00 90.56 76 MET A C 1
ATOM 575 O O . MET A 1 76 ? -4.595 -9.113 -4.449 1.00 90.56 76 MET A O 1
ATOM 579 N N . THR A 1 77 ? -6.602 -9.628 -5.326 1.00 92.50 77 THR A N 1
ATOM 580 C CA . THR A 1 77 ? -7.195 -10.127 -4.078 1.00 92.50 77 THR A CA 1
ATOM 581 C C . THR A 1 77 ? -6.506 -11.405 -3.607 1.00 92.50 77 THR A C 1
ATOM 583 O O . THR A 1 77 ? -6.131 -11.491 -2.440 1.00 92.50 77 THR A O 1
ATOM 586 N N . ASP A 1 78 ? -6.268 -12.355 -4.515 1.00 94.81 78 ASP A N 1
ATOM 587 C CA . ASP A 1 78 ? -5.609 -13.626 -4.192 1.00 94.81 78 ASP A CA 1
ATO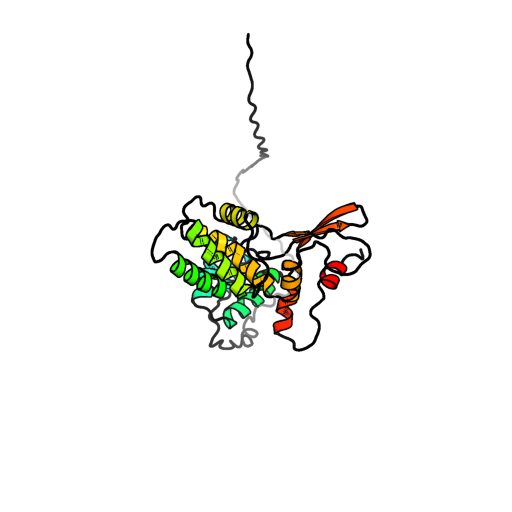M 588 C C . ASP A 1 78 ? -4.171 -13.393 -3.732 1.00 94.81 78 ASP A C 1
ATOM 590 O O . ASP A 1 78 ? -3.752 -13.931 -2.712 1.00 94.81 78 ASP A O 1
ATOM 594 N N . ARG A 1 79 ? -3.436 -12.513 -4.426 1.00 94.94 79 ARG A N 1
ATOM 595 C CA . ARG A 1 79 ? -2.086 -12.090 -4.029 1.00 94.94 79 ARG A CA 1
ATOM 596 C C . ARG A 1 79 ? -2.080 -11.449 -2.645 1.00 94.94 79 ARG A C 1
ATOM 598 O O . ARG A 1 79 ? -1.176 -11.721 -1.864 1.00 94.94 79 ARG A O 1
ATOM 605 N N . ALA A 1 80 ? -3.069 -10.612 -2.331 1.00 94.56 80 ALA A N 1
ATOM 606 C CA . ALA A 1 80 ? -3.150 -9.938 -1.037 1.00 94.56 80 ALA A CA 1
ATOM 607 C C . ALA A 1 80 ? -3.385 -10.939 0.100 1.00 94.56 80 ALA A C 1
ATOM 609 O O . ALA A 1 80 ? 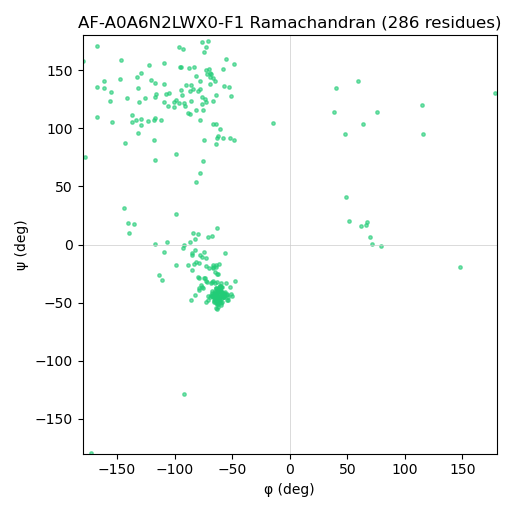-2.739 -10.851 1.142 1.00 94.56 80 ALA A O 1
ATOM 610 N N . LEU A 1 81 ? -4.295 -11.896 -0.107 1.00 95.25 81 LEU A N 1
ATOM 611 C CA . LEU A 1 81 ? -4.582 -12.957 0.858 1.00 95.25 81 LEU A CA 1
ATOM 612 C C . LEU A 1 81 ? -3.378 -13.882 1.041 1.00 95.25 81 LEU A C 1
ATOM 614 O O . LEU A 1 81 ? -2.976 -14.129 2.175 1.00 95.25 81 LEU A O 1
ATOM 618 N N . LEU A 1 82 ? -2.763 -14.311 -0.062 1.00 95.94 82 LEU A N 1
ATOM 619 C CA . LEU A 1 82 ? -1.569 -15.149 -0.054 1.00 95.94 82 LEU A CA 1
ATOM 620 C C . LEU A 1 82 ? -0.418 -14.472 0.692 1.00 95.94 82 LEU A C 1
ATOM 622 O O . LEU A 1 82 ? 0.178 -15.072 1.578 1.00 95.94 82 LEU A O 1
ATOM 626 N N . LEU A 1 83 ? -0.119 -13.207 0.378 1.00 95.88 83 LEU A N 1
ATOM 627 C CA . LEU A 1 83 ? 0.931 -12.477 1.085 1.00 95.88 83 LEU A CA 1
ATOM 628 C C . LEU A 1 83 ? 0.587 -12.260 2.556 1.00 95.88 83 LEU A C 1
ATOM 630 O O . LEU A 1 83 ? 1.494 -12.285 3.379 1.00 95.88 83 LEU A O 1
ATOM 634 N N . LYS A 1 84 ? -0.691 -12.079 2.908 1.00 95.06 84 LYS A N 1
ATOM 635 C CA . LYS A 1 84 ? -1.103 -11.974 4.312 1.00 95.06 84 LYS A CA 1
ATOM 636 C C . LYS A 1 84 ? -0.828 -13.260 5.085 1.00 95.06 84 LYS A C 1
ATOM 638 O O . LYS A 1 84 ? -0.317 -13.199 6.200 1.00 95.06 84 LYS A O 1
ATOM 643 N N . GLU A 1 85 ? -1.130 -14.404 4.485 1.00 93.94 85 GLU A N 1
ATOM 644 C CA . GLU A 1 85 ? -0.831 -15.718 5.051 1.00 93.94 85 GLU A CA 1
ATOM 645 C C . GLU A 1 85 ? 0.683 -15.926 5.194 1.00 93.94 85 GLU A C 1
ATOM 647 O O . GLU A 1 85 ? 1.175 -16.125 6.304 1.00 93.94 85 GLU A O 1
ATOM 652 N N . VAL A 1 86 ? 1.432 -15.774 4.097 1.00 93.88 86 VAL A N 1
ATOM 653 C CA . VAL A 1 86 ? 2.882 -16.010 4.065 1.00 93.88 86 VAL A CA 1
ATOM 654 C C . VAL A 1 86 ? 3.618 -15.074 5.019 1.00 93.88 86 VAL A C 1
ATOM 656 O O . VAL A 1 86 ? 4.445 -15.525 5.805 1.00 93.88 86 VAL A O 1
ATOM 659 N N . ALA A 1 87 ? 3.307 -13.778 5.005 1.00 93.50 87 ALA A N 1
ATOM 660 C CA . ALA A 1 87 ? 4.011 -12.792 5.819 1.00 93.50 87 ALA A CA 1
ATOM 661 C C . ALA A 1 87 ? 3.786 -12.965 7.331 1.00 93.50 87 ALA A C 1
ATOM 663 O O . ALA A 1 87 ? 4.600 -12.493 8.124 1.00 93.50 87 ALA A O 1
ATOM 664 N N . THR A 1 88 ? 2.715 -13.657 7.735 1.00 90.88 88 THR A N 1
ATOM 665 C CA . THR A 1 88 ? 2.438 -13.949 9.149 1.00 90.88 88 THR A CA 1
ATOM 666 C C . THR A 1 88 ? 3.399 -15.004 9.710 1.00 90.88 88 THR A C 1
ATOM 668 O O . THR A 1 88 ? 3.748 -14.945 10.888 1.00 90.88 88 THR A O 1
ATOM 671 N N . SER A 1 89 ? 3.853 -15.959 8.890 1.00 88.88 89 SER A N 1
ATOM 672 C CA . SER A 1 89 ? 4.693 -17.083 9.332 1.00 88.88 89 SER A CA 1
ATOM 673 C C . SER A 1 89 ? 6.137 -17.037 8.826 1.00 88.88 89 SER A C 1
ATOM 675 O O . SER A 1 89 ? 7.030 -17.540 9.503 1.00 88.88 89 SER A O 1
ATOM 677 N N . ALA A 1 90 ? 6.378 -16.463 7.648 1.00 91.62 90 ALA A N 1
ATOM 678 C CA . ALA A 1 90 ? 7.687 -16.442 7.000 1.00 91.62 90 ALA A CA 1
ATOM 679 C C . ALA A 1 90 ? 8.663 -15.473 7.688 1.00 91.62 90 ALA A C 1
ATOM 681 O O . ALA A 1 90 ? 8.261 -14.450 8.258 1.00 91.62 90 ALA A O 1
ATOM 682 N N . SER A 1 91 ? 9.962 -15.773 7.626 1.00 91.62 91 SER A N 1
ATOM 683 C CA . SER A 1 91 ? 11.006 -14.822 8.020 1.00 91.62 91 SER A CA 1
ATOM 684 C C . SER A 1 91 ? 11.191 -13.722 6.960 1.00 91.62 91 SER A C 1
ATOM 686 O O . SER A 1 91 ? 10.718 -13.846 5.831 1.00 91.62 91 SER A O 1
ATOM 688 N N . GLU A 1 92 ? 11.882 -12.632 7.310 1.00 90.62 92 GLU A N 1
ATOM 689 C CA . GLU A 1 92 ? 12.235 -11.580 6.335 1.00 90.62 92 GLU A CA 1
ATOM 690 C C . GLU A 1 92 ? 13.119 -12.142 5.202 1.00 90.62 92 GLU A C 1
ATOM 692 O O . GLU A 1 92 ? 12.952 -11.781 4.040 1.00 90.62 92 GLU A O 1
ATOM 697 N N . GLU A 1 93 ? 14.005 -13.090 5.528 1.00 91.62 93 GLU A N 1
ATOM 698 C CA . GLU A 1 93 ? 14.858 -13.790 4.559 1.00 91.62 93 GLU A CA 1
ATOM 699 C C . GLU A 1 93 ? 14.031 -14.655 3.596 1.00 91.62 93 GLU A C 1
ATOM 701 O O . GLU A 1 93 ? 14.272 -14.653 2.390 1.00 91.62 93 GLU A O 1
ATOM 706 N N . ASP A 1 94 ? 13.018 -15.364 4.103 1.00 93.25 94 ASP A N 1
ATOM 707 C CA . ASP A 1 94 ? 12.117 -16.156 3.260 1.00 93.25 94 ASP A CA 1
ATOM 708 C C . ASP A 1 94 ? 11.324 -15.257 2.303 1.00 93.25 94 ASP A C 1
ATOM 710 O O . ASP A 1 94 ? 11.205 -15.564 1.119 1.00 93.25 94 ASP A O 1
ATOM 714 N N . LEU A 1 95 ? 10.817 -14.116 2.786 1.00 93.69 95 LEU A N 1
ATOM 715 C CA . LEU A 1 95 ? 10.110 -13.148 1.943 1.00 93.69 95 LEU A CA 1
ATOM 716 C C . LEU A 1 95 ? 11.015 -12.559 0.864 1.00 93.69 95 LEU A C 1
ATOM 718 O O . LEU A 1 95 ? 10.568 -12.370 -0.267 1.00 93.69 95 LEU A O 1
ATOM 722 N N . PHE A 1 96 ? 12.282 -12.300 1.183 1.00 91.94 96 PHE A N 1
ATOM 723 C CA . PHE A 1 96 ? 13.263 -11.840 0.208 1.00 91.94 96 PHE A CA 1
ATOM 724 C C . PHE A 1 96 ? 13.552 -12.899 -0.864 1.00 91.94 96 PHE A C 1
ATOM 726 O O . PHE A 1 96 ? 13.572 -12.574 -2.054 1.00 91.94 96 PHE A O 1
ATOM 733 N N . ARG A 1 97 ? 13.701 -14.174 -0.480 1.00 92.00 97 ARG A N 1
ATOM 734 C CA . ARG A 1 97 ? 13.841 -15.285 -1.438 1.00 92.00 97 ARG A CA 1
ATOM 735 C C . ARG A 1 97 ? 12.610 -15.420 -2.328 1.00 92.00 97 ARG A C 1
ATOM 737 O O . ARG A 1 97 ? 12.761 -15.387 -3.547 1.00 92.00 97 ARG A O 1
ATOM 744 N N . LEU A 1 98 ? 11.407 -15.442 -1.748 1.00 94.31 98 LEU A N 1
ATOM 745 C CA . LEU A 1 98 ? 10.150 -15.462 -2.505 1.00 94.31 98 LEU A CA 1
ATOM 746 C C . LEU A 1 98 ? 10.078 -14.297 -3.494 1.00 94.31 98 LEU A C 1
ATOM 748 O O . LEU A 1 98 ? 9.670 -14.471 -4.638 1.00 94.31 98 LEU A O 1
ATOM 752 N N . ALA A 1 99 ? 10.481 -13.102 -3.069 1.00 94.06 99 ALA A N 1
ATOM 753 C CA . ALA A 1 99 ? 10.486 -11.916 -3.908 1.00 94.06 99 ALA A CA 1
ATOM 754 C C . ALA A 1 99 ? 11.420 -12.064 -5.125 1.00 94.06 99 ALA A C 1
ATOM 756 O O . ALA A 1 99 ? 11.047 -11.679 -6.237 1.00 94.06 99 ALA A O 1
ATOM 757 N N . ASN A 1 100 ? 12.602 -12.656 -4.930 1.00 92.44 100 ASN A N 1
ATOM 758 C CA . ASN A 1 100 ? 13.553 -12.946 -6.004 1.00 92.44 100 ASN A CA 1
ATOM 759 C C . ASN A 1 100 ? 13.033 -14.037 -6.949 1.00 92.44 100 ASN A C 1
ATOM 761 O O . ASN A 1 100 ? 13.111 -13.877 -8.166 1.00 92.44 100 ASN A O 1
ATOM 765 N N . GLU A 1 101 ? 12.450 -15.109 -6.417 1.00 93.62 101 GLU A N 1
ATOM 766 C CA . GLU A 1 101 ? 11.892 -16.188 -7.233 1.00 93.62 101 GLU A CA 1
ATOM 767 C C . GLU A 1 101 ? 10.674 -15.722 -8.032 1.00 93.62 101 GLU A C 1
ATOM 769 O O . GLU A 1 101 ? 10.597 -15.957 -9.234 1.00 93.62 101 GLU A O 1
ATOM 774 N N . VAL A 1 102 ? 9.750 -14.981 -7.418 1.00 94.12 102 VAL A N 1
ATOM 775 C CA . VAL A 1 102 ? 8.629 -14.371 -8.144 1.00 94.12 102 VAL A CA 1
ATOM 776 C C . VAL A 1 102 ? 9.143 -13.457 -9.249 1.00 94.12 102 VAL A C 1
ATOM 778 O O . VAL A 1 102 ? 8.621 -13.509 -10.360 1.00 94.12 102 VAL A O 1
ATOM 781 N N . SER A 1 103 ? 10.164 -12.636 -8.987 1.00 91.56 103 SER A N 1
ATOM 782 C CA . SER A 1 103 ? 10.772 -11.796 -10.024 1.00 91.56 103 SER A CA 1
ATOM 783 C C . SER A 1 103 ? 11.320 -12.637 -11.181 1.00 91.56 103 SER A C 1
ATOM 785 O O . SER A 1 103 ? 11.101 -12.288 -12.340 1.00 91.56 103 SER A O 1
ATOM 787 N N . LEU A 1 104 ? 12.003 -13.744 -10.876 1.00 90.44 104 LEU A N 1
ATOM 788 C CA . LEU A 1 104 ? 12.562 -14.659 -11.869 1.00 90.44 104 LEU A CA 1
ATOM 789 C C . LEU A 1 104 ? 11.463 -15.314 -12.717 1.00 90.44 104 LEU A C 1
ATOM 791 O O . LEU A 1 104 ? 11.516 -15.254 -13.943 1.00 90.44 104 LEU A O 1
ATOM 795 N N . TYR A 1 105 ? 10.445 -15.893 -12.080 1.00 90.50 105 TYR A N 1
ATOM 796 C CA . TYR A 1 105 ? 9.407 -16.667 -12.766 1.00 90.50 105 TYR A CA 1
ATOM 797 C C . TYR A 1 105 ? 8.329 -15.807 -13.435 1.00 90.50 105 TYR A C 1
ATOM 799 O O . TYR A 1 105 ? 7.746 -16.227 -14.431 1.00 90.50 105 TYR A O 1
ATOM 807 N N . SER A 1 106 ? 8.058 -14.603 -12.923 1.00 89.12 106 SER A N 1
ATOM 808 C CA . SER A 1 106 ? 7.154 -13.646 -13.581 1.00 89.12 106 SER A CA 1
ATOM 809 C C . SER A 1 106 ? 7.843 -12.818 -14.668 1.00 89.12 106 SER A C 1
ATOM 811 O O . SER A 1 106 ? 7.160 -12.176 -15.465 1.00 89.12 106 SER A O 1
ATOM 813 N N . GLY A 1 107 ? 9.181 -12.780 -14.683 1.00 87.81 107 GLY A N 1
ATOM 814 C CA . GLY A 1 107 ? 9.957 -11.869 -15.525 1.00 87.81 107 GLY A CA 1
ATOM 815 C C . GLY A 1 107 ? 9.790 -10.388 -15.154 1.00 87.81 107 GLY A C 1
ATOM 816 O O . GLY A 1 107 ? 10.103 -9.520 -15.968 1.00 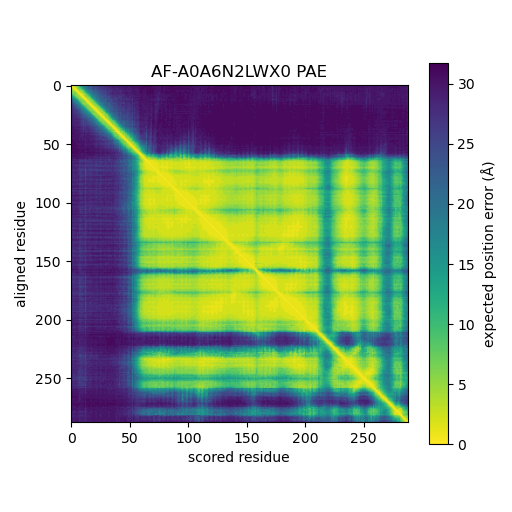87.81 107 GLY A O 1
ATOM 817 N N . CYS A 1 108 ? 9.273 -10.076 -13.958 1.00 85.56 108 CYS A N 1
ATOM 818 C CA . CYS A 1 108 ? 8.948 -8.716 -13.531 1.00 85.56 108 CYS A CA 1
ATOM 819 C C . CYS A 1 108 ? 9.462 -8.414 -12.112 1.00 85.56 108 CYS A C 1
ATOM 821 O O . CYS A 1 108 ? 8.870 -8.820 -11.109 1.00 85.56 108 CYS A O 1
ATOM 823 N N . SER A 1 109 ? 10.517 -7.599 -12.025 1.00 85.38 109 SER A N 1
ATOM 824 C CA . SER A 1 109 ? 11.140 -7.178 -10.759 1.00 85.38 109 SER A CA 1
ATOM 825 C C . SER A 1 109 ? 10.247 -6.320 -9.868 1.00 85.38 109 SER A C 1
ATOM 827 O O . SER A 1 109 ? 10.399 -6.358 -8.648 1.00 85.38 109 SER A O 1
ATOM 829 N N . HIS A 1 110 ? 9.256 -5.631 -10.441 1.00 84.31 110 HIS A N 1
ATOM 830 C CA . HIS A 1 110 ? 8.378 -4.715 -9.706 1.00 84.31 110 HIS A CA 1
ATOM 831 C C . HIS A 1 110 ? 7.563 -5.397 -8.587 1.00 84.31 110 HIS A C 1
ATOM 833 O O . HIS A 1 110 ? 7.034 -4.733 -7.696 1.00 84.31 110 HIS A O 1
ATOM 839 N N . HIS A 1 111 ? 7.444 -6.730 -8.599 1.00 89.12 111 HIS A N 1
ATOM 840 C CA . HIS A 1 111 ? 6.799 -7.484 -7.520 1.00 89.12 111 HIS A CA 1
ATOM 841 C C . HIS A 1 111 ? 7.656 -7.580 -6.260 1.00 89.12 111 HIS A C 1
ATOM 843 O O . HIS A 1 111 ? 7.107 -7.652 -5.157 1.00 89.12 111 HIS A O 1
ATOM 849 N N . ARG A 1 112 ? 8.988 -7.551 -6.410 1.00 89.94 112 ARG A N 1
ATOM 850 C CA . ARG A 1 112 ? 9.943 -7.840 -5.336 1.00 89.94 112 ARG A CA 1
ATOM 851 C C . ARG A 1 112 ? 9.667 -6.972 -4.116 1.00 89.94 112 ARG A C 1
ATOM 853 O O . ARG A 1 112 ? 9.526 -7.460 -2.998 1.00 89.94 112 ARG A O 1
ATOM 860 N N . ARG A 1 113 ? 9.493 -5.675 -4.358 1.00 88.38 113 ARG A N 1
ATOM 861 C CA . ARG A 1 113 ? 9.252 -4.689 -3.312 1.00 88.38 113 ARG A CA 1
ATOM 862 C C . ARG A 1 113 ? 7.966 -4.946 -2.534 1.00 88.38 113 ARG A C 1
ATOM 864 O O . ARG A 1 113 ? 7.985 -4.895 -1.311 1.00 88.38 113 ARG A O 1
ATOM 871 N N . GLN A 1 114 ? 6.868 -5.243 -3.227 1.00 92.12 114 GLN A N 1
ATOM 872 C CA . GLN A 1 114 ? 5.562 -5.452 -2.591 1.00 92.12 114 GLN A CA 1
ATOM 873 C C . GLN A 1 114 ? 5.540 -6.700 -1.705 1.00 92.12 114 GLN A C 1
ATOM 875 O O . GLN A 1 114 ? 4.827 -6.729 -0.702 1.00 92.12 114 GLN A O 1
ATOM 880 N N . ILE A 1 115 ? 6.324 -7.717 -2.075 1.00 95.06 115 ILE A N 1
ATOM 881 C CA . ILE A 1 115 ? 6.493 -8.951 -1.305 1.00 95.06 115 ILE A CA 1
ATOM 882 C C . ILE A 1 115 ? 7.337 -8.676 -0.058 1.00 95.06 115 ILE A C 1
ATOM 884 O O . ILE A 1 115 ? 6.906 -8.997 1.046 1.00 95.06 115 ILE A O 1
ATOM 888 N N . VAL A 1 116 ? 8.489 -8.018 -0.217 1.00 92.88 116 VAL A N 1
ATOM 889 C CA . VAL A 1 116 ? 9.408 -7.716 0.894 1.00 92.88 116 VAL A CA 1
ATOM 890 C C . VAL A 1 116 ? 8.745 -6.846 1.963 1.00 92.88 116 VAL A C 1
ATOM 892 O O . VAL A 1 116 ? 8.887 -7.112 3.151 1.00 92.88 116 VAL A O 1
ATOM 895 N N . ILE A 1 117 ? 7.968 -5.828 1.579 1.00 93.44 117 ILE A N 1
ATOM 896 C CA . ILE A 1 117 ? 7.322 -4.945 2.567 1.00 93.44 117 ILE A CA 1
ATOM 897 C C . ILE A 1 117 ? 6.078 -5.560 3.223 1.00 93.44 117 ILE A C 1
ATOM 899 O O . ILE A 1 117 ? 5.541 -4.964 4.155 1.00 93.44 117 ILE A O 1
ATOM 903 N N . ALA A 1 118 ? 5.588 -6.712 2.745 1.00 96.06 118 ALA A N 1
ATOM 904 C CA . ALA A 1 118 ? 4.294 -7.264 3.147 1.00 96.06 118 ALA A CA 1
ATOM 905 C C . ALA A 1 118 ? 4.198 -7.488 4.661 1.00 96.06 118 ALA A C 1
ATOM 907 O O . ALA A 1 118 ? 3.206 -7.101 5.279 1.00 96.06 118 ALA A O 1
ATOM 908 N N . LYS A 1 119 ? 5.244 -8.062 5.266 1.00 95.62 119 LYS A N 1
ATOM 909 C CA . LYS A 1 119 ? 5.268 -8.364 6.701 1.00 95.62 119 LYS A CA 1
ATOM 910 C C . LYS A 1 119 ? 5.153 -7.121 7.555 1.00 95.62 119 LYS A C 1
ATOM 912 O O . LYS A 1 119 ? 4.227 -7.015 8.356 1.00 95.62 119 LYS A O 1
ATOM 917 N N . ARG A 1 120 ? 6.028 -6.145 7.325 1.00 95.06 120 ARG A N 1
ATOM 918 C CA . ARG A 1 120 ? 5.992 -4.887 8.073 1.00 95.06 120 ARG A CA 1
ATOM 919 C C . ARG A 1 120 ? 4.696 -4.120 7.831 1.00 95.06 120 ARG A C 1
ATOM 921 O O . ARG A 1 120 ? 4.102 -3.646 8.793 1.00 95.06 120 ARG A O 1
ATOM 928 N N . LEU A 1 121 ? 4.193 -4.090 6.592 1.00 96.19 121 LEU A N 1
ATOM 929 C CA . LEU A 1 121 ? 2.898 -3.484 6.263 1.00 96.19 121 LEU A CA 1
ATOM 930 C C . LEU A 1 121 ? 1.774 -4.073 7.124 1.00 96.19 121 LEU A C 1
ATOM 932 O O . LEU A 1 121 ? 0.987 -3.319 7.697 1.00 96.19 121 LEU A O 1
ATOM 936 N N . ILE A 1 122 ? 1.694 -5.401 7.236 1.00 96.31 122 ILE A N 1
ATOM 937 C CA . ILE A 1 122 ? 0.639 -6.088 7.995 1.00 96.31 122 ILE A CA 1
ATOM 938 C C . ILE A 1 122 ? 0.818 -5.891 9.499 1.00 96.31 122 ILE A C 1
ATOM 940 O O . ILE A 1 122 ? -0.145 -5.558 10.194 1.00 96.31 122 ILE A O 1
ATOM 944 N N . GLU A 1 123 ? 2.030 -6.091 10.012 1.00 95.62 123 GLU A N 1
ATOM 945 C CA . GLU A 1 123 ? 2.315 -5.990 11.441 1.00 95.62 123 GLU A CA 1
ATOM 946 C C . GLU A 1 123 ? 2.129 -4.563 11.957 1.00 95.62 123 GLU A C 1
ATOM 948 O O . GLU A 1 123 ? 1.458 -4.356 12.969 1.00 95.62 123 GLU A O 1
ATOM 953 N N . GLU A 1 124 ? 2.693 -3.569 11.267 1.00 95.69 124 GLU A N 1
ATOM 954 C CA . GLU A 1 124 ? 2.533 -2.165 11.638 1.00 95.69 124 GLU A CA 1
ATOM 955 C C . GLU A 1 124 ? 1.085 -1.718 11.470 1.00 95.69 124 GLU A C 1
ATOM 957 O O . GLU A 1 124 ? 0.539 -1.116 12.388 1.00 95.69 124 GLU A O 1
ATOM 962 N N . GLY A 1 125 ? 0.415 -2.090 10.375 1.00 96.12 125 GLY A N 1
ATOM 963 C CA . GLY A 1 125 ? -0.997 -1.755 10.176 1.00 96.12 125 GLY A CA 1
ATOM 964 C C . GLY A 1 125 ? -1.890 -2.313 11.281 1.00 96.12 125 GLY A C 1
ATOM 965 O O . GLY A 1 125 ? -2.752 -1.610 11.802 1.00 96.12 125 GLY A O 1
ATOM 966 N N . THR A 1 126 ? -1.640 -3.554 11.703 1.00 95.69 126 THR A N 1
ATOM 967 C CA . THR A 1 126 ? -2.369 -4.180 12.815 1.00 95.69 126 THR A CA 1
ATOM 968 C C . THR A 1 126 ? -2.105 -3.452 14.133 1.00 95.69 126 THR A C 1
ATOM 970 O O . THR A 1 126 ? -3.042 -3.179 14.881 1.00 95.69 126 THR A O 1
ATOM 973 N N . LYS A 1 127 ? -0.846 -3.095 14.417 1.00 95.25 127 LYS A N 1
ATOM 974 C CA . LYS A 1 127 ? -0.474 -2.334 15.622 1.00 95.25 127 LYS A CA 1
ATOM 975 C C . LYS A 1 127 ? -1.146 -0.961 15.649 1.00 95.25 127 LYS A C 1
ATOM 977 O O . LYS A 1 127 ? -1.734 -0.601 16.665 1.00 95.25 127 LYS A O 1
ATOM 982 N N . VAL A 1 128 ? -1.099 -0.233 14.534 1.00 95.69 128 VAL A N 1
ATOM 983 C CA . VAL A 1 128 ? -1.715 1.091 14.391 1.00 95.69 128 VAL A CA 1
ATOM 984 C C . VAL A 1 128 ? -3.224 0.998 14.574 1.00 95.69 128 VAL A C 1
ATOM 986 O O . VAL A 1 128 ? -3.776 1.700 15.415 1.00 95.69 128 VAL A O 1
ATOM 989 N N . TRP A 1 129 ? -3.896 0.074 13.883 1.00 96.50 129 TRP A N 1
ATOM 990 C CA . TRP A 1 129 ? -5.338 -0.103 14.051 1.00 96.50 129 TRP A CA 1
ATOM 991 C C . TRP A 1 129 ? -5.724 -0.439 15.495 1.00 96.50 129 TRP A C 1
ATOM 993 O O . TRP A 1 129 ? -6.672 0.137 16.027 1.00 96.50 129 TRP A O 1
ATOM 1003 N N . ASN A 1 130 ? -4.995 -1.338 16.157 1.00 95.00 130 ASN A N 1
ATOM 1004 C CA . ASN A 1 130 ? -5.271 -1.695 17.549 1.00 95.00 130 ASN A CA 1
ATOM 1005 C C . ASN A 1 130 ? -5.076 -0.502 18.500 1.00 95.00 130 ASN A C 1
ATOM 1007 O O . ASN A 1 130 ? -5.868 -0.337 19.428 1.00 95.00 130 ASN A O 1
ATOM 1011 N N . SER A 1 131 ? -4.067 0.340 18.241 1.00 93.62 131 SER A N 1
ATOM 1012 C CA . SER A 1 131 ? -3.817 1.577 18.994 1.00 93.62 131 SER A CA 1
ATOM 1013 C C . SER A 1 131 ? -4.980 2.565 18.859 1.00 93.62 131 SER A C 1
ATOM 1015 O O . SER A 1 131 ? -5.535 3.013 19.861 1.00 93.62 131 SER A O 1
ATOM 1017 N N . ILE A 1 132 ? -5.404 2.839 17.621 1.00 94.06 132 ILE A N 1
ATOM 1018 C CA . ILE A 1 132 ? -6.460 3.816 17.326 1.00 94.06 132 ILE A CA 1
ATOM 1019 C C . ILE A 1 132 ? -7.826 3.315 17.801 1.00 94.06 132 ILE A C 1
ATOM 1021 O O . ILE A 1 132 ? -8.615 4.063 18.377 1.00 94.06 132 ILE A O 1
ATOM 1025 N N . SER A 1 133 ? -8.136 2.048 17.524 1.00 94.62 133 SER A N 1
ATOM 1026 C CA . SER A 1 133 ? -9.468 1.497 17.765 1.00 94.62 133 SER A CA 1
ATOM 1027 C C . SER A 1 133 ? -9.763 1.279 19.239 1.00 94.62 133 SER A C 1
ATOM 1029 O O . SER A 1 133 ? -10.922 1.389 19.633 1.00 94.62 133 SER A O 1
ATOM 1031 N N . GLN A 1 134 ? -8.758 0.962 20.064 1.00 91.81 134 GLN A N 1
ATOM 1032 C CA . GLN A 1 134 ? -8.955 0.608 21.474 1.00 91.81 134 GLN A CA 1
ATOM 1033 C C . GLN A 1 134 ? -10.062 -0.456 21.658 1.00 91.81 134 GLN A C 1
ATOM 1035 O O . GLN A 1 134 ? -10.884 -0.371 22.569 1.00 91.81 134 GLN A O 1
ATOM 1040 N N . ASN A 1 135 ? -10.098 -1.459 20.766 1.00 89.38 135 ASN A N 1
ATOM 1041 C CA . ASN A 1 135 ? -11.124 -2.513 20.656 1.00 89.38 135 ASN A CA 1
ATOM 1042 C C . ASN A 1 135 ? -12.515 -2.068 20.161 1.00 89.38 135 ASN A C 1
ATOM 1044 O O . ASN A 1 135 ? -13.443 -2.880 20.119 1.00 89.38 135 ASN A O 1
ATOM 1048 N N . ASN A 1 136 ? -12.684 -0.815 19.743 1.00 92.19 136 ASN A N 1
ATOM 1049 C CA . ASN A 1 136 ? -13.917 -0.354 19.114 1.00 92.19 136 ASN A CA 1
ATOM 1050 C C . ASN A 1 136 ? -13.990 -0.799 17.650 1.00 92.19 136 ASN A C 1
ATOM 1052 O O . ASN A 1 136 ? -13.014 -0.752 16.906 1.00 92.19 136 ASN A O 1
ATOM 1056 N N . ARG A 1 137 ? -15.185 -1.198 17.204 1.00 92.06 137 ARG A N 1
ATOM 1057 C CA . ARG A 1 137 ? -15.415 -1.582 15.798 1.00 92.06 137 ARG A CA 1
ATOM 1058 C C . ARG A 1 137 ? -15.448 -0.385 14.850 1.00 92.06 137 ARG A C 1
ATOM 1060 O O . ARG A 1 137 ? -15.136 -0.535 13.673 1.00 92.06 137 ARG A O 1
ATOM 1067 N N . LEU A 1 138 ? -15.868 0.766 15.366 1.00 94.75 138 LEU A N 1
ATOM 1068 C CA . LEU A 1 138 ? -15.994 2.025 14.645 1.00 94.75 138 LEU A CA 1
ATOM 1069 C C . LEU A 1 138 ? -15.330 3.123 15.468 1.00 94.75 138 LEU A C 1
ATOM 1071 O O . LEU A 1 138 ? -15.565 3.221 16.672 1.00 94.75 138 LEU A O 1
ATOM 1075 N N . ILE A 1 139 ? -14.543 3.954 14.801 1.00 95.38 139 ILE A N 1
ATOM 1076 C CA . ILE A 1 139 ? -13.901 5.140 15.373 1.00 95.38 139 ILE A CA 1
ATOM 1077 C C . ILE A 1 139 ? -14.323 6.376 14.589 1.00 95.38 139 ILE A C 1
ATOM 1079 O O . ILE A 1 139 ? -14.665 6.264 13.414 1.00 95.38 139 ILE A O 1
ATOM 1083 N N . GLN A 1 140 ? -14.286 7.551 15.211 1.00 95.06 140 GLN A N 1
ATOM 1084 C CA . GLN A 1 140 ? -14.444 8.808 14.478 1.00 95.06 140 GLN A CA 1
ATOM 1085 C C . GLN A 1 140 ? -13.224 9.052 13.587 1.00 95.06 140 GLN A C 1
ATOM 1087 O O . GLN A 1 140 ? -12.089 8.811 14.010 1.00 95.06 140 GLN A O 1
ATOM 1092 N N . TRP A 1 141 ? -13.463 9.519 12.362 1.00 94.44 141 TRP A N 1
ATOM 1093 C CA . TRP A 1 141 ? -12.416 9.809 11.384 1.00 94.44 141 TRP A CA 1
ATOM 1094 C C . TRP A 1 141 ? -11.354 10.741 11.959 1.00 94.44 141 TRP A C 1
ATOM 1096 O O . TRP A 1 141 ? -10.165 10.468 11.831 1.00 94.44 141 TRP A O 1
ATOM 1106 N N . GLU A 1 142 ? -11.793 11.799 12.633 1.00 91.56 142 GLU A N 1
ATOM 1107 C CA . GLU A 1 142 ? -10.968 12.878 13.175 1.00 91.56 142 GLU A CA 1
ATOM 1108 C C . GLU A 1 142 ? -9.940 12.344 14.179 1.0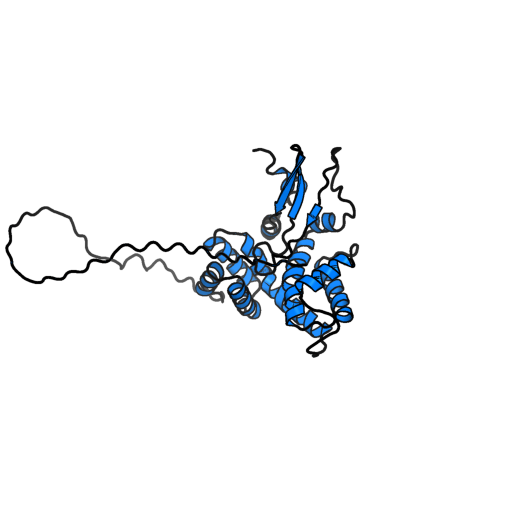0 91.56 142 GLU A C 1
ATOM 1110 O O . GLU A 1 142 ? -8.793 12.783 14.188 1.00 91.56 142 GLU A O 1
ATOM 1115 N N . ASN A 1 143 ? -10.324 11.334 14.963 1.00 88.62 143 ASN A N 1
ATOM 1116 C CA . ASN A 1 143 ? -9.433 10.693 15.927 1.00 88.62 143 ASN A CA 1
ATOM 1117 C C . ASN A 1 143 ? -8.455 9.733 15.236 1.00 88.62 143 ASN A C 1
ATOM 1119 O O . ASN A 1 143 ? -7.314 9.594 15.664 1.00 88.62 143 ASN A O 1
ATOM 1123 N N . GLY A 1 144 ? -8.896 9.063 14.166 1.00 91.00 144 GLY A N 1
ATOM 1124 C CA . GLY A 1 144 ? -8.070 8.098 13.445 1.00 91.00 144 GLY A CA 1
ATOM 1125 C C . GLY A 1 144 ? -7.002 8.734 12.560 1.00 91.00 144 GLY A C 1
ATOM 1126 O O . GLY A 1 144 ? -5.893 8.213 12.472 1.00 91.00 144 GLY A O 1
ATOM 1127 N N . VAL A 1 145 ? -7.306 9.859 11.908 1.00 91.50 145 VAL A N 1
ATOM 1128 C CA . VAL A 1 145 ? -6.374 10.477 10.951 1.00 91.50 145 VAL A CA 1
ATOM 1129 C C . VAL A 1 145 ? -5.128 11.062 11.580 1.00 91.50 145 VAL A C 1
ATOM 1131 O O . VAL A 1 145 ? -4.076 11.008 10.948 1.00 91.50 145 VAL A O 1
ATOM 1134 N N . PHE A 1 146 ? -5.238 11.587 12.799 1.00 89.38 146 PHE A N 1
ATOM 1135 C CA . PHE A 1 146 ? -4.098 12.147 13.514 1.00 89.38 146 PHE A CA 1
ATOM 1136 C C . PHE A 1 146 ? -3.024 11.078 13.746 1.00 89.38 146 PHE A C 1
ATOM 1138 O O . PHE A 1 146 ? -1.862 11.272 13.401 1.00 89.38 146 PHE A O 1
ATOM 1145 N N . GLU A 1 147 ? -3.430 9.901 14.226 1.00 92.12 147 GLU A N 1
ATOM 1146 C CA . GLU A 1 147 ? -2.503 8.785 14.402 1.00 92.12 147 GLU A CA 1
ATOM 1147 C C . GLU A 1 147 ? -1.963 8.298 13.048 1.00 92.12 147 GLU A C 1
ATOM 1149 O O . GLU A 1 147 ? -0.770 8.061 12.912 1.00 92.12 147 GLU A O 1
ATOM 1154 N N . ILE A 1 148 ? -2.802 8.180 12.010 1.00 94.06 148 ILE A N 1
ATOM 1155 C CA . ILE A 1 148 ? -2.337 7.768 10.670 1.00 94.06 148 ILE A CA 1
ATOM 1156 C C . ILE A 1 148 ? -1.231 8.702 10.153 1.00 94.06 148 ILE A C 1
ATOM 1158 O O . ILE A 1 148 ? -0.242 8.231 9.586 1.00 94.06 148 ILE A O 1
ATOM 1162 N N . GLU A 1 149 ? -1.389 10.010 10.347 1.00 92.88 149 GLU A N 1
ATOM 1163 C CA . GLU A 1 149 ? -0.385 11.012 9.999 1.00 92.88 149 GLU A CA 1
ATOM 1164 C C . GLU A 1 149 ? 0.899 10.851 10.818 1.00 92.88 149 GLU A C 1
ATOM 1166 O O . GLU A 1 149 ? 1.985 10.811 10.241 1.00 92.88 149 GLU A O 1
ATOM 1171 N N . GLU A 1 150 ? 0.798 10.692 12.139 1.00 91.19 150 GLU A N 1
ATOM 1172 C CA . GLU A 1 150 ? 1.962 10.485 13.006 1.00 91.19 150 GLU A CA 1
ATOM 1173 C C . GLU A 1 150 ? 2.775 9.256 12.570 1.00 91.19 150 GLU A C 1
ATOM 1175 O O . GLU A 1 150 ? 4.002 9.308 12.436 1.00 91.19 150 GLU A O 1
ATOM 1180 N N . GLN A 1 151 ? 2.087 8.157 12.258 1.00 92.75 151 GLN A N 1
ATOM 1181 C CA . GLN A 1 151 ? 2.713 6.92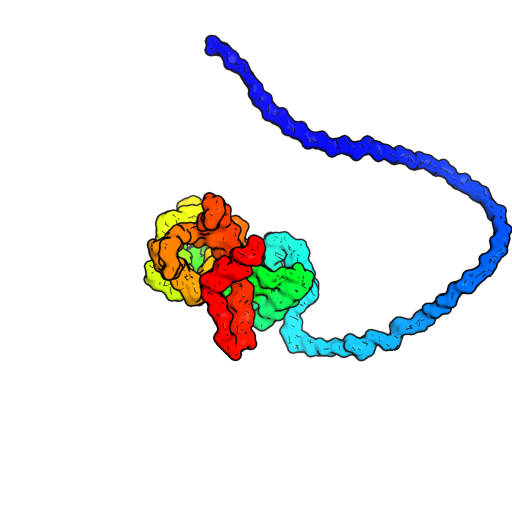7 11.782 1.00 92.75 151 GLN A CA 1
ATOM 1182 C C . GLN A 1 151 ? 3.379 7.123 10.415 1.00 92.75 151 GLN A C 1
ATOM 1184 O O . GLN A 1 151 ? 4.492 6.640 10.199 1.00 92.75 151 GLN A O 1
ATOM 1189 N N . PHE A 1 152 ? 2.745 7.865 9.503 1.00 91.31 152 PHE A N 1
ATOM 1190 C CA . PHE A 1 152 ? 3.339 8.220 8.216 1.00 91.31 152 PHE A CA 1
ATOM 1191 C C . PHE A 1 152 ? 4.625 9.036 8.390 1.00 91.31 152 PHE A C 1
ATOM 1193 O O . PHE A 1 152 ? 5.659 8.697 7.810 1.00 91.31 152 PHE A O 1
ATOM 1200 N N . MET A 1 153 ? 4.597 10.075 9.222 1.00 89.00 153 MET A N 1
ATOM 1201 C CA . MET A 1 153 ? 5.769 10.912 9.496 1.00 89.00 153 MET A CA 1
ATOM 1202 C C . MET A 1 153 ? 6.904 10.090 10.113 1.00 89.00 153 MET A C 1
ATOM 1204 O O . MET A 1 153 ? 8.060 10.207 9.701 1.00 89.00 153 MET A O 1
ATOM 1208 N N . ARG A 1 154 ? 6.571 9.168 11.024 1.00 90.56 154 ARG A N 1
ATOM 1209 C CA . ARG A 1 154 ? 7.542 8.247 11.621 1.00 90.56 154 ARG A CA 1
ATOM 1210 C C . ARG A 1 154 ? 8.194 7.332 10.584 1.00 90.56 154 ARG A C 1
ATOM 1212 O O . ARG A 1 154 ? 9.414 7.199 10.594 1.00 90.56 154 ARG A O 1
ATOM 1219 N N . ILE A 1 155 ? 7.406 6.715 9.698 1.00 89.62 155 ILE A N 1
ATOM 1220 C CA . ILE A 1 155 ? 7.928 5.814 8.656 1.00 89.62 155 ILE A CA 1
ATOM 1221 C C . ILE A 1 155 ? 8.803 6.589 7.674 1.00 89.62 155 ILE A C 1
ATOM 1223 O O . ILE A 1 155 ? 9.891 6.136 7.346 1.00 89.62 155 ILE A O 1
ATOM 1227 N N . THR A 1 156 ? 8.355 7.757 7.216 1.00 86.25 156 THR A N 1
ATOM 1228 C CA . THR A 1 156 ? 9.100 8.558 6.232 1.00 86.25 156 THR A CA 1
ATOM 1229 C C . THR A 1 156 ? 10.342 9.235 6.806 1.00 86.25 156 THR A C 1
ATOM 1231 O O . THR A 1 156 ? 11.127 9.788 6.039 1.00 86.25 156 THR A O 1
ATOM 1234 N N . CYS A 1 157 ? 10.509 9.246 8.133 1.00 79.75 157 CYS A N 1
ATOM 1235 C CA . CYS A 1 157 ? 11.505 10.057 8.837 1.00 79.75 157 CYS A CA 1
ATOM 1236 C C . CYS A 1 157 ? 11.459 11.550 8.446 1.00 79.75 157 CYS A C 1
ATOM 1238 O O . CYS A 1 157 ? 12.434 12.275 8.646 1.00 79.75 157 CYS A O 1
ATOM 1240 N N . SER A 1 158 ? 10.338 12.020 7.883 1.00 70.12 158 SER A N 1
ATOM 1241 C CA . SER A 1 158 ? 10.147 13.427 7.547 1.00 70.12 158 SER A CA 1
ATOM 1242 C C . SER A 1 158 ? 9.617 14.169 8.767 1.00 70.12 158 SER A C 1
ATOM 1244 O O . SER A 1 158 ? 8.737 13.690 9.474 1.00 70.12 158 SER A O 1
ATOM 1246 N N . SER A 1 159 ? 10.151 15.363 9.006 1.00 64.06 159 SER A N 1
ATOM 1247 C CA . SER A 1 159 ? 9.715 16.272 10.071 1.00 64.06 159 SER A CA 1
ATOM 1248 C C . SER A 1 159 ? 9.154 17.590 9.533 1.00 64.06 159 SER A C 1
ATOM 1250 O O . SER A 1 159 ? 8.781 18.460 10.315 1.00 64.06 159 SER A O 1
ATOM 1252 N N . THR A 1 160 ? 9.109 17.762 8.206 1.00 67.56 160 THR A N 1
ATOM 1253 C CA . THR A 1 160 ? 8.924 19.088 7.588 1.00 67.56 160 THR A CA 1
ATOM 1254 C C . THR A 1 160 ? 7.609 19.260 6.832 1.00 67.56 160 THR A C 1
ATOM 1256 O O . THR A 1 160 ? 7.123 20.386 6.742 1.00 67.56 160 THR A O 1
ATOM 1259 N N . ARG A 1 161 ? 6.998 18.179 6.322 1.00 73.62 161 ARG A N 1
ATOM 1260 C CA . ARG A 1 161 ? 5.728 18.233 5.578 1.00 73.62 161 ARG A CA 1
ATOM 1261 C C . ARG A 1 161 ? 4.719 17.224 6.126 1.00 73.62 161 ARG A C 1
ATOM 1263 O O . ARG A 1 161 ? 4.794 16.044 5.797 1.00 73.62 161 ARG A O 1
ATOM 1270 N N . SER A 1 162 ? 3.759 17.720 6.899 1.00 83.00 162 SER A N 1
ATOM 1271 C CA . SER A 1 162 ? 2.573 16.978 7.335 1.00 83.00 162 SER A CA 1
ATOM 1272 C C . SER A 1 162 ? 1.544 16.857 6.194 1.00 83.00 162 SER A C 1
ATOM 1274 O O . SER A 1 162 ? 1.729 17.420 5.106 1.00 83.00 162 SER A O 1
ATOM 1276 N N . PHE A 1 163 ? 0.462 16.114 6.409 1.00 86.69 163 PHE A N 1
ATOM 1277 C CA . PHE A 1 163 ? -0.661 16.088 5.482 1.00 86.69 163 PHE A CA 1
ATOM 1278 C C . PHE A 1 163 ? -1.407 17.422 5.481 1.00 86.69 163 PHE A C 1
ATOM 1280 O O . PHE A 1 163 ? -1.558 18.111 6.489 1.00 86.69 163 PHE A O 1
ATOM 1287 N N . THR A 1 164 ? -1.881 17.790 4.297 1.00 86.88 164 THR A N 1
ATOM 1288 C CA . THR A 1 164 ? -2.780 18.925 4.084 1.00 86.88 164 THR A CA 1
ATOM 1289 C C . THR A 1 164 ? -4.241 18.468 4.115 1.00 86.88 164 THR A C 1
ATOM 1291 O O . THR A 1 164 ? -4.539 17.280 3.992 1.00 86.88 164 THR A O 1
ATOM 1294 N N . GLU A 1 165 ? -5.193 19.404 4.185 1.00 86.12 165 GLU A N 1
ATOM 1295 C CA . GLU A 1 165 ? -6.628 19.081 4.068 1.00 86.12 165 GLU A CA 1
ATOM 1296 C C . GLU A 1 165 ? -6.963 18.321 2.771 1.00 86.12 165 GLU A C 1
ATOM 1298 O O . GLU A 1 165 ? -7.835 17.450 2.758 1.00 86.12 165 GLU A O 1
ATOM 1303 N N . GLN A 1 166 ? -6.239 18.604 1.681 1.00 86.06 166 GLN A N 1
ATOM 1304 C CA . GLN A 1 166 ? -6.394 17.891 0.411 1.00 86.06 166 GLN A CA 1
ATOM 1305 C C . GLN A 1 166 ? -5.931 16.435 0.516 1.00 86.06 166 GLN A C 1
ATOM 1307 O O . GLN A 1 166 ? -6.602 15.542 -0.006 1.00 86.06 166 GLN A O 1
ATOM 1312 N N . ASP A 1 167 ? -4.825 16.192 1.224 1.00 88.25 167 ASP A N 1
ATOM 1313 C CA . ASP A 1 167 ? -4.304 14.848 1.473 1.00 88.25 167 ASP A CA 1
ATOM 1314 C C . ASP A 1 167 ? -5.306 14.045 2.320 1.00 88.25 167 ASP A C 1
ATOM 1316 O O . ASP A 1 167 ? -5.671 12.928 1.954 1.00 88.25 167 ASP A O 1
ATOM 1320 N N . PHE A 1 168 ? -5.867 14.634 3.382 1.00 89.88 168 PHE A N 1
ATOM 1321 C CA . PHE A 1 168 ? -6.920 13.981 4.170 1.00 89.88 168 PHE A CA 1
ATOM 1322 C C . PHE A 1 168 ? -8.186 13.703 3.351 1.00 89.88 168 PHE A C 1
ATOM 1324 O O . PHE A 1 168 ? -8.764 12.619 3.459 1.00 89.88 168 PHE A O 1
ATOM 1331 N N . GLY A 1 169 ? -8.601 14.635 2.487 1.00 90.50 169 GLY A N 1
ATOM 1332 C CA . GLY A 1 169 ? -9.715 14.421 1.561 1.00 90.50 169 GLY A CA 1
ATOM 1333 C C . GLY A 1 169 ? -9.472 13.249 0.602 1.00 90.50 169 GLY A C 1
ATOM 1334 O O . GLY A 1 169 ? -10.392 12.478 0.308 1.00 90.50 169 GLY A O 1
ATOM 1335 N N . LEU A 1 170 ? -8.226 13.066 0.157 1.00 90.25 170 LEU A N 1
ATOM 1336 C CA . LEU A 1 170 ? -7.814 11.922 -0.652 1.00 90.25 170 LEU A CA 1
ATOM 1337 C C . LEU A 1 170 ? -7.900 10.612 0.135 1.00 90.25 170 LEU A C 1
ATOM 1339 O O . LEU A 1 170 ? -8.503 9.652 -0.347 1.00 90.25 170 LEU A O 1
ATOM 1343 N N . LEU A 1 171 ? -7.345 10.579 1.350 1.00 93.06 171 LEU A N 1
ATOM 1344 C CA . LEU A 1 171 ? -7.386 9.398 2.215 1.00 93.06 171 LEU A CA 1
ATOM 1345 C C . LEU A 1 171 ? -8.830 8.991 2.534 1.00 93.06 171 LEU A C 1
ATOM 1347 O O . LEU A 1 171 ? -9.153 7.805 2.483 1.00 93.06 171 LEU A O 1
ATOM 1351 N N . ARG A 1 172 ? -9.719 9.964 2.774 1.00 93.38 172 ARG A N 1
ATOM 1352 C CA . ARG A 1 172 ? -11.150 9.717 3.007 1.00 93.38 172 ARG A CA 1
ATOM 1353 C C . ARG A 1 172 ? -11.828 9.113 1.770 1.00 93.38 172 ARG A C 1
ATOM 1355 O O . ARG A 1 172 ? -12.656 8.213 1.882 1.00 93.38 172 ARG A O 1
ATOM 1362 N N . ARG A 1 173 ? -11.438 9.539 0.563 1.00 92.81 173 ARG A N 1
ATOM 1363 C CA . ARG A 1 173 ? -11.929 8.936 -0.689 1.00 92.81 173 ARG A CA 1
ATOM 1364 C C . ARG A 1 173 ? -11.428 7.503 -0.880 1.00 92.81 173 ARG A C 1
ATOM 1366 O O . ARG A 1 173 ? -12.203 6.654 -1.308 1.00 92.81 173 ARG A O 1
ATOM 1373 N N . ILE A 1 174 ? -10.159 7.233 -0.568 1.00 92.31 174 ILE A N 1
ATOM 1374 C CA . ILE A 1 174 ? -9.560 5.888 -0.658 1.00 92.31 174 ILE A CA 1
ATOM 1375 C C . ILE A 1 174 ? -10.227 4.928 0.333 1.00 92.31 174 ILE A C 1
ATOM 1377 O O . ILE A 1 174 ? -10.535 3.785 -0.008 1.00 92.31 174 ILE A O 1
ATOM 1381 N N . SER A 1 175 ? -10.465 5.388 1.561 1.00 93.38 175 SER A N 1
ATOM 1382 C CA . SER A 1 175 ? -11.089 4.584 2.611 1.00 93.38 175 SER A CA 1
ATOM 1383 C C . SER A 1 175 ? -12.552 4.252 2.299 1.00 93.38 175 SER A C 1
ATOM 1385 O O . SER A 1 175 ? -13.049 3.186 2.684 1.00 93.38 175 SER A O 1
ATOM 1387 N N . GLY A 1 176 ? -13.241 5.167 1.606 1.00 93.25 176 GLY A N 1
ATOM 1388 C CA . GLY A 1 176 ? -14.682 5.129 1.387 1.00 93.25 176 GLY A CA 1
ATOM 1389 C C . GLY A 1 176 ? -15.488 5.325 2.674 1.00 93.25 176 GLY A C 1
ATOM 1390 O O . GLY A 1 176 ? -16.645 4.914 2.723 1.00 93.25 176 GLY A O 1
ATOM 1391 N N . CYS A 1 177 ? -14.880 5.885 3.725 1.00 92.44 177 CYS A N 1
ATOM 1392 C CA . CYS A 1 177 ? -15.549 6.138 4.996 1.00 92.44 177 CYS A CA 1
ATOM 1393 C C . CYS A 1 177 ? -16.107 7.567 5.067 1.00 92.44 177 CYS A C 1
ATOM 1395 O O . CYS A 1 177 ? -15.608 8.484 4.415 1.00 92.44 177 CYS A O 1
ATOM 1397 N N . GLY A 1 178 ? -17.161 7.743 5.865 1.00 91.50 178 GLY A N 1
ATOM 1398 C CA . GLY A 1 178 ? -17.689 9.059 6.220 1.00 91.50 178 GLY A CA 1
ATOM 1399 C C . GLY A 1 178 ? -17.051 9.557 7.515 1.00 91.50 178 GLY A C 1
ATOM 1400 O O . GLY A 1 178 ? -15.835 9.503 7.679 1.00 91.50 178 GLY A O 1
ATOM 1401 N N . GLU A 1 179 ? -17.901 9.965 8.452 1.00 94.44 179 GLU A N 1
ATOM 1402 C CA . GLU A 1 179 ? -17.508 10.432 9.791 1.00 94.44 179 GLU A CA 1
ATOM 1403 C C . GLU A 1 179 ? -16.965 9.312 10.692 1.00 94.44 179 GLU A C 1
ATOM 1405 O O . GLU A 1 179 ? -16.249 9.571 11.655 1.00 94.44 179 GLU A O 1
ATOM 1410 N N . TYR A 1 180 ? -17.283 8.054 10.377 1.00 95.62 180 TYR A N 1
ATOM 1411 C CA . TYR A 1 180 ? -16.807 6.889 11.115 1.00 95.62 180 TYR A CA 1
ATOM 1412 C C . TYR A 1 180 ? -16.007 5.953 10.216 1.00 95.62 180 TYR A C 1
ATOM 1414 O O . TYR A 1 180 ? -16.379 5.718 9.065 1.00 95.62 180 TYR A O 1
ATOM 1422 N N . MET A 1 181 ? -14.940 5.385 10.767 1.00 96.06 181 MET A N 1
ATOM 1423 C CA . MET A 1 181 ? -14.029 4.456 10.110 1.00 96.06 181 MET A CA 1
ATOM 1424 C C . MET A 1 181 ? -14.083 3.085 10.799 1.00 96.06 181 MET A C 1
ATOM 1426 O O . MET A 1 181 ? -13.947 2.991 12.019 1.00 96.06 181 MET A O 1
ATOM 1430 N N . ALA A 1 182 ? -14.261 2.022 10.013 1.00 96.75 182 ALA A N 1
ATOM 1431 C CA . ALA A 1 182 ? -14.065 0.635 10.434 1.00 96.75 182 ALA A CA 1
ATOM 1432 C C . ALA A 1 182 ? -12.664 0.131 10.045 1.00 96.75 182 ALA A C 1
ATOM 1434 O O . ALA A 1 182 ? -11.965 0.752 9.239 1.00 96.75 182 ALA A O 1
ATOM 1435 N N . GLN A 1 183 ? -12.277 -1.046 10.546 1.00 96.62 183 GLN A N 1
ATOM 1436 C CA . GLN A 1 183 ? -10.972 -1.650 10.247 1.00 96.62 183 GLN A CA 1
ATOM 1437 C C . GLN A 1 183 ? -10.736 -1.827 8.743 1.00 96.62 183 GLN A C 1
ATOM 1439 O O . GLN A 1 183 ? -9.658 -1.541 8.238 1.00 96.62 183 GLN A O 1
ATOM 1444 N N . GLU A 1 184 ? -11.758 -2.243 8.002 1.00 95.56 184 GLU A N 1
ATOM 1445 C CA . GLU A 1 184 ? -11.695 -2.402 6.546 1.00 95.56 184 GLU A CA 1
ATOM 1446 C C . GLU A 1 184 ? -11.449 -1.083 5.797 1.00 95.56 184 GLU A C 1
ATOM 1448 O O . GLU A 1 184 ? -10.787 -1.072 4.759 1.00 95.56 184 GLU A O 1
ATOM 1453 N N . ASN A 1 185 ? -11.945 0.042 6.322 1.00 96.44 185 ASN A N 1
ATOM 1454 C CA . ASN A 1 185 ? -11.673 1.365 5.765 1.00 96.44 185 ASN A CA 1
ATOM 1455 C C . ASN A 1 185 ? -10.219 1.761 6.028 1.00 96.44 185 ASN A C 1
ATOM 1457 O O . ASN A 1 185 ? -9.540 2.229 5.114 1.00 96.44 185 ASN A O 1
ATOM 1461 N N . PHE A 1 186 ? -9.740 1.527 7.252 1.00 96.94 186 PHE A N 1
ATOM 1462 C CA . PHE A 1 186 ? -8.343 1.740 7.616 1.00 96.94 186 PHE A CA 1
ATOM 1463 C C . PHE A 1 186 ? -7.407 0.893 6.747 1.00 96.94 186 PHE A C 1
ATOM 1465 O O . PHE A 1 186 ? -6.447 1.418 6.194 1.00 96.94 186 PHE A O 1
ATOM 1472 N N . GLU A 1 187 ? -7.703 -0.393 6.549 1.00 95.75 187 GLU A N 1
ATOM 1473 C CA . GLU A 1 187 ? -6.870 -1.273 5.726 1.00 95.75 187 GLU A CA 1
ATOM 1474 C C . GLU A 1 187 ? -6.742 -0.766 4.282 1.00 95.75 187 GLU A C 1
ATOM 1476 O O . GLU A 1 187 ? -5.664 -0.870 3.698 1.00 95.75 187 GLU A O 1
ATOM 1481 N N . LYS A 1 188 ? -7.798 -0.178 3.700 1.00 95.19 188 LYS A N 1
ATOM 1482 C CA . LYS A 1 188 ? -7.725 0.444 2.364 1.00 95.19 188 LYS A CA 1
ATOM 1483 C C . LYS A 1 188 ? -6.764 1.631 2.341 1.00 95.19 188 LYS A C 1
ATOM 1485 O O . LYS A 1 188 ? -5.960 1.730 1.415 1.00 95.19 188 LYS A O 1
ATOM 1490 N N . ILE A 1 189 ? -6.827 2.491 3.361 1.00 96.00 189 ILE A N 1
ATOM 1491 C CA . ILE A 1 189 ? -5.884 3.605 3.529 1.00 96.00 189 ILE A CA 1
ATOM 1492 C C . ILE A 1 189 ? -4.469 3.055 3.656 1.00 96.00 189 ILE A C 1
ATOM 1494 O O . ILE A 1 189 ? -3.588 3.452 2.904 1.00 96.00 189 ILE A O 1
ATOM 1498 N N . TRP A 1 190 ? -4.257 2.110 4.568 1.00 97.00 190 TRP A N 1
ATOM 1499 C CA . TRP A 1 190 ? -2.937 1.597 4.909 1.00 97.00 190 TRP A CA 1
ATOM 1500 C C . TRP A 1 190 ? -2.260 0.875 3.742 1.00 97.00 190 TRP A C 1
ATOM 1502 O O . TRP A 1 190 ? -1.084 1.105 3.470 1.00 97.00 190 TRP A O 1
ATOM 1512 N N . ARG A 1 191 ? -3.007 0.067 2.978 1.00 95.88 191 ARG A N 1
ATOM 1513 C CA . ARG A 1 191 ? -2.497 -0.606 1.768 1.00 95.88 191 ARG A CA 1
ATOM 1514 C C . ARG A 1 191 ? -2.064 0.373 0.680 1.00 95.88 191 ARG A C 1
ATOM 1516 O O . ARG A 1 191 ? -1.242 0.009 -0.158 1.00 95.88 191 ARG A O 1
ATOM 1523 N N . TRP A 1 192 ? -2.621 1.579 0.658 1.00 95.19 192 TRP A N 1
ATOM 1524 C CA . TRP A 1 192 ? -2.159 2.638 -0.233 1.00 95.19 192 TRP A CA 1
ATOM 1525 C C . TRP A 1 192 ? -0.997 3.423 0.381 1.00 95.19 192 TRP A C 1
ATOM 1527 O O . TRP A 1 192 ? 0.028 3.626 -0.262 1.00 95.19 192 TRP A O 1
ATOM 1537 N N . LEU A 1 193 ? -1.137 3.826 1.642 1.00 94.38 193 LEU A N 1
ATOM 1538 C CA . LEU A 1 193 ? -0.245 4.770 2.296 1.00 94.38 193 LEU A CA 1
ATOM 1539 C C . LEU A 1 193 ? 1.095 4.156 2.702 1.00 94.38 193 LEU A C 1
ATOM 1541 O O . LEU A 1 193 ? 2.120 4.821 2.604 1.00 94.38 193 LEU A O 1
ATOM 1545 N N . TYR A 1 194 ? 1.122 2.897 3.136 1.00 95.19 194 TYR A N 1
ATOM 1546 C CA . TYR A 1 194 ? 2.354 2.273 3.613 1.00 95.19 194 TYR A CA 1
ATOM 1547 C C . TYR A 1 194 ? 3.415 2.125 2.508 1.00 95.19 194 TYR A C 1
ATOM 1549 O O . TYR A 1 194 ? 4.544 2.570 2.720 1.00 95.19 194 TYR A O 1
ATOM 1557 N N . PRO A 1 195 ? 3.101 1.611 1.296 1.00 92.44 195 PRO A N 1
ATOM 1558 C CA . PRO A 1 195 ? 4.064 1.601 0.192 1.00 92.44 195 PRO A CA 1
ATOM 1559 C C . PRO A 1 195 ? 4.542 3.004 -0.208 1.00 92.44 195 PRO A C 1
ATOM 1561 O O . PRO A 1 195 ? 5.696 3.176 -0.604 1.00 92.44 195 PRO A O 1
ATOM 1564 N N . VAL A 1 196 ? 3.675 4.017 -0.096 1.00 89.88 196 VAL A N 1
ATOM 1565 C CA . VAL A 1 196 ? 4.048 5.424 -0.304 1.00 89.88 196 VAL A CA 1
ATOM 1566 C C . VAL A 1 196 ? 5.060 5.859 0.751 1.00 89.88 196 VAL A C 1
ATOM 1568 O O . VAL A 1 196 ? 6.146 6.309 0.399 1.00 89.88 196 VAL A O 1
ATOM 1571 N N . ALA A 1 197 ? 4.744 5.682 2.033 1.00 90.31 197 ALA A N 1
ATOM 1572 C CA . ALA A 1 197 ? 5.616 6.062 3.139 1.00 90.31 197 ALA A CA 1
ATOM 1573 C C . ALA A 1 197 ? 6.986 5.379 3.021 1.00 90.31 197 ALA A C 1
ATOM 1575 O O . ALA A 1 197 ? 8.024 6.031 3.082 1.00 90.31 197 ALA A O 1
ATOM 1576 N N . PHE A 1 198 ? 6.986 4.081 2.714 1.00 88.75 198 PHE A N 1
ATOM 1577 C CA . PHE A 1 198 ? 8.194 3.295 2.477 1.00 88.75 198 PHE A CA 1
ATOM 1578 C C . PHE A 1 198 ? 8.970 3.718 1.215 1.00 88.75 198 PHE A C 1
ATOM 1580 O O . PHE A 1 198 ? 10.122 3.352 1.027 1.00 88.75 198 PHE A O 1
ATOM 1587 N N . THR A 1 199 ? 8.358 4.456 0.288 1.00 85.12 199 THR A N 1
ATOM 1588 C CA . THR A 1 199 ? 9.064 5.066 -0.857 1.00 85.12 199 THR A CA 1
ATOM 1589 C C . THR A 1 199 ? 9.793 6.326 -0.451 1.00 85.12 199 THR A C 1
ATOM 1591 O O . THR A 1 199 ? 10.920 6.565 -0.880 1.00 85.12 199 THR A O 1
ATOM 1594 N N . LEU A 1 200 ? 9.160 7.109 0.409 1.00 84.31 200 LEU A N 1
ATOM 1595 C CA . LEU A 1 200 ? 9.711 8.357 0.898 1.00 84.31 200 LEU A CA 1
ATOM 1596 C C . LEU A 1 200 ? 10.826 8.146 1.933 1.00 84.31 200 LEU A C 1
ATOM 1598 O O . LEU A 1 200 ? 11.472 9.117 2.292 1.00 84.31 200 LEU A O 1
ATOM 1602 N N . THR A 1 201 ? 11.112 6.920 2.384 1.00 84.88 201 THR A N 1
ATOM 1603 C CA . THR A 1 201 ? 12.301 6.639 3.213 1.00 84.88 201 THR A CA 1
ATOM 1604 C C . THR A 1 201 ? 13.614 6.822 2.451 1.00 84.88 201 THR A C 1
ATOM 1606 O O . THR A 1 201 ? 14.664 6.939 3.071 1.00 84.88 201 THR A O 1
ATOM 1609 N N . SER A 1 202 ? 13.590 6.818 1.113 1.00 81.31 202 SER A N 1
ATOM 1610 C CA . SER A 1 202 ? 14.777 7.121 0.313 1.00 81.31 202 SER A CA 1
ATOM 1611 C C . SER A 1 202 ? 15.091 8.610 0.392 1.00 81.31 202 SER A C 1
ATOM 1613 O O . SER A 1 202 ? 14.267 9.418 -0.033 1.00 81.31 202 SER A O 1
ATOM 1615 N N . ASP A 1 203 ? 16.299 8.972 0.830 1.00 75.81 203 ASP A N 1
ATOM 1616 C CA . ASP A 1 203 ? 16.740 10.370 0.958 1.00 75.81 203 ASP A CA 1
ATOM 1617 C C . ASP A 1 203 ? 16.512 11.184 -0.319 1.00 75.81 203 ASP A C 1
ATOM 1619 O O . ASP A 1 203 ? 16.018 12.313 -0.275 1.00 75.81 203 ASP A O 1
ATOM 1623 N N . SER A 1 204 ? 16.810 10.591 -1.480 1.00 74.50 204 SER A N 1
ATOM 1624 C CA . SER A 1 204 ? 16.641 11.250 -2.780 1.00 74.50 204 SER A CA 1
ATOM 1625 C C . SER A 1 204 ? 15.182 11.627 -3.049 1.00 74.50 204 SER A C 1
ATOM 1627 O O . SER A 1 204 ? 14.895 12.711 -3.552 1.00 74.50 204 SER A O 1
ATOM 1629 N N . ILE A 1 205 ? 14.253 10.759 -2.655 1.00 76.19 205 ILE A N 1
ATOM 1630 C CA . ILE A 1 205 ? 12.821 10.943 -2.854 1.00 76.19 205 ILE A CA 1
ATOM 1631 C C . ILE A 1 205 ? 12.228 11.845 -1.775 1.00 76.19 205 ILE A C 1
ATOM 1633 O O . ILE A 1 205 ? 11.446 12.742 -2.089 1.00 76.19 205 ILE A O 1
ATOM 1637 N N . ASN A 1 206 ? 12.621 11.640 -0.519 1.00 77.00 206 ASN A N 1
ATOM 1638 C CA . ASN A 1 206 ? 12.231 12.472 0.613 1.00 77.00 206 ASN A CA 1
ATOM 1639 C C . ASN A 1 206 ? 12.569 13.946 0.350 1.00 77.00 206 ASN A C 1
ATOM 1641 O O . ASN A 1 206 ? 11.735 14.828 0.542 1.00 77.00 206 ASN A O 1
ATOM 1645 N N . THR A 1 207 ? 13.762 14.204 -0.196 1.00 74.88 207 THR A N 1
ATOM 1646 C CA . THR A 1 207 ? 14.205 15.549 -0.586 1.00 74.88 207 THR A CA 1
ATOM 1647 C C . THR A 1 207 ? 13.250 16.201 -1.590 1.00 74.88 207 THR A C 1
ATOM 1649 O O . THR A 1 207 ? 12.886 17.366 -1.433 1.00 74.88 207 THR A O 1
ATOM 1652 N N . ILE A 1 208 ? 12.792 15.453 -2.600 1.00 72.19 208 ILE A N 1
ATOM 1653 C CA . ILE A 1 208 ? 11.832 15.949 -3.600 1.00 72.19 208 ILE A CA 1
ATOM 1654 C C . ILE A 1 208 ? 10.473 16.203 -2.954 1.00 72.19 208 ILE A C 1
ATOM 1656 O O . ILE A 1 208 ? 9.854 17.230 -3.212 1.00 72.19 208 ILE A O 1
ATOM 1660 N N . TRP A 1 209 ? 10.016 15.274 -2.115 1.00 74.88 209 TRP A N 1
ATOM 1661 C CA . TRP A 1 209 ? 8.737 15.368 -1.416 1.00 74.88 209 TRP A CA 1
ATOM 1662 C C . TRP A 1 209 ? 8.658 16.596 -0.499 1.00 74.88 209 TRP A C 1
ATOM 1664 O O . TRP A 1 209 ? 7.628 17.268 -0.453 1.00 74.88 209 TRP A O 1
ATOM 1674 N N . ASN A 1 210 ? 9.756 16.926 0.183 1.00 72.50 210 ASN A N 1
ATOM 1675 C CA . ASN A 1 210 ? 9.836 18.093 1.062 1.00 72.50 210 ASN A CA 1
ATOM 1676 C C . ASN A 1 210 ? 10.100 19.406 0.304 1.00 72.50 210 ASN A C 1
ATOM 1678 O O . ASN A 1 210 ? 9.908 20.485 0.870 1.00 72.50 210 ASN A O 1
ATOM 1682 N N . SER A 1 211 ? 10.527 19.354 -0.965 1.00 66.12 211 SER A N 1
ATOM 1683 C CA . SER A 1 211 ? 10.729 20.553 -1.781 1.00 66.12 211 SER A CA 1
ATOM 1684 C C . SER A 1 211 ? 9.386 21.233 -2.041 1.00 66.12 211 SER A C 1
ATOM 1686 O O . SER A 1 211 ? 8.600 20.829 -2.892 1.00 66.12 211 SER A O 1
ATOM 1688 N N . THR A 1 212 ? 9.128 22.329 -1.333 1.00 48.16 212 THR A N 1
ATOM 1689 C CA . THR A 1 212 ? 7.875 23.101 -1.388 1.00 48.16 212 THR A CA 1
ATOM 1690 C C . THR A 1 212 ? 7.687 23.874 -2.703 1.00 48.16 212 THR A C 1
ATOM 1692 O O . THR A 1 212 ? 6.761 24.670 -2.837 1.00 48.16 212 THR A O 1
ATOM 1695 N N . SER A 1 213 ? 8.568 23.670 -3.689 1.00 45.88 213 SER A N 1
ATOM 1696 C CA . SER A 1 213 ? 8.510 24.323 -4.992 1.00 45.88 213 SER A CA 1
ATOM 1697 C C . SER A 1 213 ? 8.690 23.306 -6.125 1.00 45.88 213 SER A C 1
ATOM 1699 O O . SER A 1 213 ? 9.527 22.408 -6.001 1.00 45.88 213 SER A O 1
ATOM 1701 N N . PRO A 1 214 ? 7.997 23.474 -7.268 1.00 42.66 214 PRO A N 1
ATOM 1702 C CA . PRO A 1 214 ? 8.178 22.633 -8.457 1.00 42.66 214 PRO A CA 1
ATOM 1703 C C . PRO A 1 214 ? 9.551 22.818 -9.135 1.00 42.66 214 PRO A C 1
ATOM 1705 O O . PRO A 1 214 ? 9.784 22.289 -10.217 1.00 42.66 214 PRO A O 1
ATOM 1708 N N . LYS A 1 215 ? 10.473 23.578 -8.526 1.00 43.81 215 LYS A N 1
ATOM 1709 C CA . LYS A 1 215 ? 11.836 23.793 -9.014 1.00 43.81 215 LYS A CA 1
ATOM 1710 C C . LYS A 1 215 ? 12.795 22.871 -8.279 1.00 43.81 215 LYS A C 1
ATOM 1712 O O . LYS A 1 215 ? 13.534 23.296 -7.396 1.00 43.81 215 LYS A O 1
ATOM 1717 N N . VAL A 1 216 ? 12.804 21.608 -8.675 1.00 41.44 216 VAL A N 1
ATOM 1718 C CA . VAL A 1 216 ? 13.904 20.715 -8.318 1.00 41.44 216 VAL A CA 1
ATOM 1719 C C . VAL A 1 216 ? 14.983 20.855 -9.400 1.00 41.44 216 VAL A C 1
ATOM 1721 O O . VAL A 1 216 ? 14.754 20.532 -10.560 1.00 41.44 216 VAL A O 1
ATOM 1724 N N . LEU A 1 217 ? 16.121 21.409 -8.967 1.00 38.28 217 LEU A N 1
ATOM 1725 C CA . LEU A 1 217 ? 17.427 21.574 -9.624 1.00 38.28 217 LEU A CA 1
ATOM 1726 C C . LEU A 1 217 ? 17.529 22.452 -10.898 1.00 38.28 217 LEU A C 1
ATOM 1728 O O . LEU A 1 217 ? 17.264 22.063 -12.029 1.00 38.28 217 LEU A O 1
ATOM 1732 N N . GLY A 1 218 ? 18.065 23.662 -10.699 1.00 33.78 218 GLY A N 1
ATOM 1733 C CA . GLY A 1 218 ? 19.374 24.023 -11.265 1.00 33.78 218 GLY A CA 1
ATOM 1734 C C . GLY A 1 218 ? 19.552 24.257 -12.770 1.00 33.78 218 GLY A C 1
ATOM 1735 O O . GLY A 1 218 ? 20.666 24.588 -13.161 1.00 33.78 218 GLY A O 1
ATOM 1736 N N . SER A 1 219 ? 18.530 24.154 -13.621 1.00 35.75 219 SER A N 1
ATOM 1737 C CA . SER A 1 219 ? 18.663 24.503 -15.045 1.00 35.75 219 SER A CA 1
ATOM 1738 C C . SER A 1 219 ? 17.763 25.677 -15.422 1.00 35.75 219 SER A C 1
ATOM 1740 O O . SER A 1 219 ? 16.612 25.761 -15.003 1.00 35.75 219 SER A O 1
ATOM 1742 N N . SER A 1 220 ? 18.280 26.598 -16.236 1.00 38.19 220 SER A N 1
ATOM 1743 C CA . SER A 1 220 ? 17.657 27.859 -16.679 1.00 38.19 220 SER A CA 1
ATOM 1744 C C . SER A 1 220 ? 16.373 27.707 -17.515 1.00 38.19 220 SER A C 1
ATOM 1746 O O . SER A 1 220 ? 15.908 28.663 -18.135 1.00 38.19 220 SER A O 1
ATOM 1748 N N . ARG A 1 221 ? 15.765 26.519 -17.525 1.00 41.19 221 ARG A N 1
ATOM 1749 C CA . ARG A 1 221 ? 14.481 26.214 -18.151 1.00 41.19 221 ARG A CA 1
ATOM 1750 C C . ARG A 1 221 ? 13.590 25.657 -17.051 1.00 41.19 221 ARG A C 1
ATOM 1752 O O . ARG A 1 221 ? 13.811 24.555 -16.569 1.00 41.19 221 ARG A O 1
ATOM 1759 N N . ALA A 1 222 ? 12.636 26.466 -16.603 1.00 37.69 222 ALA A N 1
ATOM 1760 C CA . ALA A 1 222 ? 11.671 26.085 -15.583 1.00 37.69 222 ALA A CA 1
ATOM 1761 C C . ALA A 1 222 ? 10.807 24.924 -16.099 1.00 37.69 222 ALA A C 1
ATOM 1763 O O . ALA A 1 222 ? 9.799 25.137 -16.769 1.00 37.69 222 ALA A O 1
ATOM 1764 N N . TRP A 1 223 ? 11.221 23.692 -15.822 1.00 45.34 223 TRP A N 1
ATOM 1765 C CA . TRP A 1 223 ? 10.374 22.525 -16.002 1.00 45.34 223 TRP A CA 1
ATOM 1766 C C . TRP A 1 223 ? 9.371 22.519 -14.849 1.00 45.34 223 TRP A C 1
ATOM 1768 O O . TRP A 1 223 ? 9.759 22.418 -13.688 1.00 45.34 223 TRP A O 1
ATOM 1778 N N . ASN A 1 224 ? 8.083 22.666 -15.154 1.00 47.28 224 ASN A N 1
ATOM 1779 C CA . ASN A 1 224 ? 7.027 22.458 -14.168 1.00 47.28 224 ASN A CA 1
ATOM 1780 C C . ASN A 1 224 ? 6.896 20.950 -13.950 1.00 47.28 224 ASN A C 1
ATOM 1782 O O . ASN A 1 224 ? 6.178 20.277 -14.689 1.00 47.28 224 ASN A O 1
ATOM 1786 N N . ILE A 1 225 ? 7.658 20.420 -12.997 1.00 52.25 225 ILE A N 1
ATOM 1787 C CA . ILE A 1 225 ? 7.608 19.012 -12.626 1.00 52.25 225 ILE A CA 1
ATOM 1788 C C . ILE A 1 225 ? 6.590 18.850 -11.495 1.00 52.25 225 ILE A C 1
ATOM 1790 O O . ILE A 1 225 ? 6.754 19.423 -10.419 1.00 52.25 225 ILE A O 1
ATOM 1794 N N . CYS A 1 226 ? 5.546 18.057 -11.733 1.00 56.66 226 CYS A N 1
ATOM 1795 C CA . CYS A 1 226 ? 4.588 17.649 -10.708 1.00 56.66 226 CYS A CA 1
ATOM 1796 C C . CYS A 1 226 ? 4.785 16.168 -10.387 1.00 56.66 226 CYS A C 1
ATOM 1798 O O . CYS A 1 226 ? 4.686 15.319 -11.275 1.00 56.66 226 CYS A O 1
ATOM 1800 N N . THR A 1 227 ? 5.040 15.852 -9.122 1.00 58.66 227 THR A N 1
ATOM 1801 C CA . THR A 1 227 ? 5.079 14.478 -8.617 1.00 58.66 227 THR A CA 1
ATOM 1802 C C . THR A 1 227 ? 3.712 14.098 -8.057 1.00 58.66 227 THR A C 1
ATOM 1804 O O . THR A 1 227 ? 3.127 14.828 -7.262 1.00 58.66 227 THR A O 1
ATOM 1807 N N . ALA A 1 228 ? 3.176 12.962 -8.495 1.00 66.88 228 ALA A N 1
ATOM 1808 C CA . ALA A 1 228 ? 1.887 12.447 -8.052 1.00 66.88 228 ALA A CA 1
ATOM 1809 C C . ALA A 1 228 ? 2.001 10.983 -7.620 1.00 66.88 228 ALA A C 1
ATOM 1811 O O . ALA A 1 228 ? 2.781 10.212 -8.181 1.00 66.88 228 ALA A O 1
ATOM 1812 N N . LEU A 1 229 ? 1.183 10.600 -6.641 1.00 72.38 229 LEU A N 1
ATOM 1813 C CA . LEU A 1 229 ? 1.062 9.230 -6.152 1.00 72.38 229 LEU A CA 1
ATOM 1814 C C . LEU A 1 229 ? -0.253 8.627 -6.666 1.00 72.38 229 LEU A C 1
ATOM 1816 O O . LEU A 1 229 ? -1.322 9.169 -6.371 1.00 72.38 229 LEU A O 1
ATOM 1820 N N . PRO A 1 230 ? -0.220 7.536 -7.449 1.00 73.56 230 PRO A N 1
ATOM 1821 C CA . PRO A 1 230 ? -1.428 6.964 -8.036 1.00 73.56 230 PRO A CA 1
ATOM 1822 C C . PRO A 1 230 ? -2.360 6.386 -6.970 1.00 73.56 230 PRO A C 1
ATOM 1824 O O . PRO A 1 230 ? -1.983 5.477 -6.237 1.00 73.56 230 PRO A O 1
ATOM 1827 N N . THR A 1 231 ? -3.612 6.839 -6.922 1.00 75.94 231 THR A N 1
ATOM 1828 C CA . THR A 1 231 ? -4.625 6.306 -5.989 1.00 75.94 231 THR A CA 1
ATOM 1829 C C . THR A 1 231 ? -5.244 4.983 -6.421 1.00 75.94 231 THR A C 1
ATOM 1831 O O . THR A 1 231 ? -5.842 4.288 -5.607 1.00 75.94 231 THR A O 1
ATOM 1834 N N . SER A 1 232 ? -5.080 4.602 -7.688 1.00 76.31 232 SER A N 1
ATOM 1835 C CA . SER A 1 232 ? -5.533 3.315 -8.226 1.00 76.31 232 SER A CA 1
ATOM 1836 C C . SER A 1 232 ? -4.566 2.160 -7.948 1.00 76.31 232 SER A C 1
ATOM 1838 O O . SER A 1 232 ? -4.860 1.018 -8.301 1.00 76.31 232 SER A O 1
ATOM 1840 N N . ARG A 1 233 ? -3.398 2.440 -7.352 1.00 84.94 233 ARG A N 1
ATOM 1841 C CA . ARG A 1 233 ? -2.314 1.474 -7.140 1.00 84.94 233 ARG A CA 1
ATOM 1842 C C . ARG A 1 233 ? -2.061 1.297 -5.645 1.00 84.94 233 ARG A C 1
ATOM 1844 O O . ARG A 1 233 ? -1.245 1.997 -5.055 1.00 84.94 233 ARG A O 1
ATOM 1851 N N . SER A 1 234 ? -2.765 0.345 -5.047 1.00 90.44 234 SER A N 1
ATOM 1852 C CA . SER A 1 234 ? -2.587 -0.044 -3.643 1.00 90.44 234 SER A CA 1
ATOM 1853 C C . SER A 1 234 ? -1.950 -1.424 -3.552 1.00 90.44 234 SER A C 1
ATOM 1855 O O . SER A 1 234 ? -2.063 -2.230 -4.478 1.00 90.44 234 SER A O 1
ATOM 1857 N N . TRP A 1 235 ? -1.291 -1.716 -2.435 1.00 94.62 235 TRP A N 1
ATOM 1858 C CA . TRP A 1 235 ? -0.717 -3.032 -2.181 1.00 94.62 235 TRP A CA 1
ATOM 1859 C C . TRP A 1 235 ? -1.777 -4.141 -2.358 1.00 94.62 235 TRP A C 1
ATOM 1861 O O . TRP A 1 235 ? -2.907 -3.979 -1.874 1.00 94.62 235 TRP A O 1
ATOM 1871 N N . PRO A 1 236 ? -1.450 -5.260 -3.037 1.00 93.75 236 PRO A N 1
ATOM 1872 C CA . PRO A 1 236 ? -0.116 -5.702 -3.473 1.00 93.75 236 PRO A CA 1
ATOM 1873 C C . PRO A 1 236 ? 0.212 -5.390 -4.946 1.00 93.75 236 PRO A C 1
ATOM 1875 O O . PRO A 1 236 ? 0.979 -6.120 -5.575 1.00 93.75 236 PRO A O 1
ATOM 1878 N N . HIS A 1 237 ? -0.389 -4.355 -5.543 1.00 92.00 237 HIS A N 1
ATOM 1879 C CA . HIS A 1 237 ? -0.061 -3.953 -6.912 1.00 92.00 237 HIS A CA 1
ATOM 1880 C C . HIS A 1 237 ? 1.439 -3.641 -7.041 1.00 92.00 237 HIS A C 1
ATOM 1882 O O . HIS A 1 237 ? 1.979 -2.935 -6.195 1.00 92.00 237 HIS A O 1
ATOM 1888 N N . SER A 1 238 ? 2.095 -4.105 -8.112 1.00 88.19 238 SER A N 1
ATOM 1889 C CA . SER A 1 238 ? 3.539 -3.908 -8.353 1.00 88.19 238 SER A CA 1
ATOM 1890 C C . SER A 1 238 ? 3.963 -2.440 -8.212 1.00 88.19 238 SER A C 1
ATOM 1892 O O . SER A 1 238 ? 4.919 -2.119 -7.514 1.00 88.19 238 SER A O 1
ATOM 1894 N N . ASP A 1 239 ? 3.163 -1.548 -8.793 1.00 87.38 239 ASP A N 1
ATOM 1895 C CA . ASP A 1 239 ? 3.394 -0.100 -8.796 1.00 87.38 239 ASP A CA 1
ATOM 1896 C C . ASP A 1 239 ? 2.889 0.636 -7.536 1.00 87.38 239 ASP A C 1
ATOM 1898 O O . ASP A 1 239 ? 2.810 1.866 -7.531 1.00 87.38 239 ASP A O 1
ATOM 1902 N N . ALA A 1 240 ? 2.472 -0.069 -6.478 1.00 89.94 240 ALA A N 1
ATOM 1903 C CA . ALA A 1 240 ? 2.006 0.590 -5.261 1.00 89.94 240 ALA A CA 1
ATOM 1904 C C . ALA A 1 240 ? 3.149 1.382 -4.605 1.00 89.94 240 ALA A C 1
ATOM 1906 O O . ALA A 1 240 ? 4.245 0.863 -4.384 1.00 89.94 240 ALA A O 1
ATOM 1907 N N . GLY A 1 241 ? 2.886 2.654 -4.299 1.00 86.50 241 GLY A N 1
ATOM 1908 C CA . GLY A 1 241 ? 3.892 3.587 -3.786 1.00 86.50 241 GLY A CA 1
ATOM 1909 C C . GLY A 1 241 ? 4.819 4.188 -4.848 1.00 86.50 241 GLY A C 1
ATOM 1910 O O . GLY A 1 241 ? 5.661 5.010 -4.501 1.00 86.50 241 GLY A O 1
ATOM 1911 N N . CYS A 1 242 ? 4.682 3.831 -6.129 1.00 83.56 242 CYS A N 1
ATOM 1912 C CA . CYS A 1 242 ? 5.482 4.442 -7.188 1.00 83.56 242 CYS A CA 1
ATOM 1913 C C . CYS A 1 242 ? 5.102 5.911 -7.423 1.00 83.56 242 CYS A C 1
ATOM 1915 O O . CYS A 1 242 ? 3.942 6.306 -7.302 1.00 83.56 242 CYS A O 1
ATOM 1917 N N . LEU A 1 243 ? 6.091 6.716 -7.812 1.00 80.62 243 LEU A N 1
ATOM 1918 C CA . LEU A 1 243 ? 5.910 8.132 -8.126 1.00 80.62 243 LEU A CA 1
ATOM 1919 C C . LEU A 1 243 ? 5.686 8.322 -9.621 1.00 80.62 243 LEU A C 1
ATOM 1921 O O . LEU A 1 243 ? 6.443 7.798 -10.435 1.00 80.62 243 LEU A O 1
ATOM 1925 N N . ILE A 1 244 ? 4.684 9.115 -9.986 1.00 79.50 244 ILE A N 1
ATOM 1926 C CA . ILE A 1 244 ? 4.517 9.610 -11.351 1.00 79.50 244 ILE A CA 1
ATOM 1927 C C . ILE A 1 244 ? 5.076 11.019 -11.421 1.00 79.50 244 ILE A C 1
ATOM 1929 O O . ILE A 1 244 ? 4.644 11.909 -10.695 1.00 79.50 244 ILE A O 1
ATOM 1933 N N . VAL A 1 245 ? 6.005 11.225 -12.341 1.00 76.69 245 VAL A N 1
ATOM 1934 C CA . VAL A 1 245 ? 6.521 12.535 -12.708 1.00 76.69 245 VAL A CA 1
ATOM 1935 C C . VAL A 1 245 ? 5.762 13.011 -13.932 1.00 76.69 245 VAL A C 1
ATOM 1937 O O . VAL A 1 245 ? 5.767 12.352 -14.971 1.00 76.69 245 VAL A O 1
ATOM 1940 N N . THR A 1 246 ? 5.112 14.160 -13.803 1.00 76.88 246 THR A N 1
ATOM 1941 C CA . THR A 1 246 ? 4.460 14.857 -14.908 1.00 76.88 246 THR A CA 1
ATOM 1942 C C . THR A 1 246 ? 5.275 16.086 -15.269 1.00 76.88 246 THR A C 1
ATOM 1944 O O . THR A 1 246 ? 5.614 16.869 -14.384 1.00 76.88 246 THR A O 1
ATOM 1947 N N . TYR A 1 247 ? 5.596 16.258 -16.549 1.00 76.25 247 TYR A N 1
ATOM 1948 C CA . TYR A 1 247 ? 6.348 17.410 -17.043 1.00 76.25 247 TYR A CA 1
ATOM 1949 C C . TYR A 1 247 ? 5.893 17.800 -18.451 1.00 76.25 247 TYR A C 1
ATOM 1951 O O . TYR A 1 247 ? 5.315 16.993 -19.176 1.00 76.25 247 TYR A O 1
ATOM 1959 N N . VAL A 1 248 ? 6.162 19.044 -18.843 1.00 77.62 248 VAL A N 1
ATOM 1960 C CA . VAL A 1 248 ? 5.943 19.521 -20.216 1.00 77.62 248 VAL A CA 1
ATOM 1961 C C . VAL A 1 248 ? 7.232 19.315 -21.000 1.00 77.62 248 VAL A C 1
ATOM 1963 O O . VAL A 1 248 ? 8.272 19.811 -20.578 1.00 77.62 248 VAL A O 1
ATOM 1966 N N . GLY A 1 249 ? 7.185 18.564 -22.097 1.00 75.25 249 GLY A N 1
ATOM 1967 C CA . GLY A 1 249 ? 8.339 18.304 -22.952 1.00 75.25 249 GLY A CA 1
ATOM 1968 C C . GLY A 1 249 ? 8.742 19.525 -23.781 1.00 75.25 249 GLY A C 1
ATOM 1969 O O . GLY A 1 249 ? 8.032 20.528 -23.856 1.00 75.25 249 GLY A O 1
ATOM 1970 N N . SER A 1 250 ? 9.901 19.451 -24.438 1.00 76.44 250 SER A N 1
ATOM 1971 C CA . SER A 1 250 ? 10.343 20.491 -25.384 1.00 76.44 250 SER A CA 1
ATOM 1972 C C . SER A 1 250 ? 9.433 20.622 -26.609 1.00 76.44 250 SER A C 1
ATOM 1974 O O . SER A 1 250 ? 9.485 21.626 -27.310 1.00 76.44 250 SER A O 1
ATOM 1976 N N . ASP A 1 251 ? 8.620 19.601 -26.858 1.00 82.38 251 ASP A N 1
ATOM 1977 C CA . ASP A 1 251 ? 7.548 19.543 -27.846 1.00 82.38 251 ASP A CA 1
ATOM 1978 C C . ASP A 1 251 ? 6.238 20.187 -27.355 1.00 82.38 251 ASP A C 1
ATOM 1980 O O . ASP A 1 251 ? 5.232 20.137 -28.056 1.00 82.38 251 ASP A O 1
ATOM 1984 N N . TYR A 1 252 ? 6.242 20.796 -26.163 1.00 79.88 252 TYR A N 1
ATOM 1985 C CA . TYR A 1 252 ? 5.078 21.387 -25.499 1.00 79.88 252 TYR A CA 1
ATOM 1986 C C . TYR A 1 252 ? 3.958 20.388 -25.171 1.00 79.88 252 TYR A C 1
ATOM 1988 O O . TYR A 1 252 ? 2.843 20.805 -24.851 1.00 79.88 252 TYR A O 1
ATOM 1996 N N . THR A 1 253 ? 4.235 19.081 -25.200 1.00 82.38 253 THR A N 1
ATOM 1997 C CA . THR A 1 253 ? 3.263 18.059 -24.798 1.00 82.38 253 THR A CA 1
ATOM 1998 C C . THR A 1 253 ? 3.461 17.661 -23.337 1.00 82.38 253 THR A C 1
ATOM 2000 O O . THR A 1 253 ? 4.545 17.810 -22.767 1.00 82.38 253 THR A O 1
ATOM 2003 N N . ILE A 1 254 ? 2.385 17.210 -22.690 1.00 81.38 254 ILE A N 1
ATOM 2004 C CA . ILE A 1 254 ? 2.427 16.742 -21.302 1.00 81.38 254 ILE A CA 1
ATOM 2005 C C . ILE A 1 254 ? 2.836 15.272 -21.307 1.00 81.38 254 ILE A C 1
ATOM 2007 O O . ILE A 1 254 ? 2.165 14.434 -21.906 1.00 81.38 254 ILE A O 1
ATOM 2011 N N . HIS A 1 255 ? 3.909 14.963 -20.589 1.00 79.31 255 HIS A N 1
ATOM 2012 C CA . HIS A 1 255 ? 4.414 13.610 -20.404 1.00 79.31 255 HIS A CA 1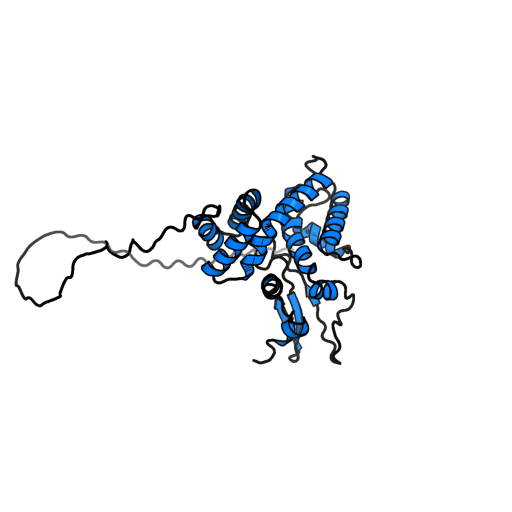
ATOM 2013 C C . HIS A 1 255 ? 4.160 13.153 -18.975 1.00 79.31 255 HIS A C 1
ATOM 2015 O O . HIS A 1 255 ? 4.392 13.905 -18.029 1.00 79.31 255 HIS A O 1
ATOM 2021 N N . HIS A 1 256 ? 3.743 11.898 -18.820 1.00 80.38 256 HIS A N 1
ATOM 2022 C CA . HIS A 1 256 ? 3.624 11.228 -17.528 1.00 80.38 256 HIS A CA 1
ATOM 2023 C C . HIS A 1 256 ? 4.583 10.044 -17.493 1.00 80.38 256 HIS A C 1
ATOM 2025 O O . HIS A 1 256 ? 4.547 9.185 -18.375 1.00 80.38 256 HIS A O 1
ATOM 2031 N N . ARG A 1 257 ? 5.429 9.972 -16.467 1.00 78.69 257 ARG A N 1
ATOM 2032 C CA . ARG A 1 257 ? 6.408 8.897 -16.323 1.00 78.69 257 ARG A CA 1
ATOM 2033 C C . ARG A 1 257 ? 6.368 8.306 -14.928 1.00 78.69 257 ARG A C 1
ATOM 2035 O O . ARG A 1 257 ? 6.591 9.008 -13.949 1.00 78.69 257 ARG A O 1
ATOM 2042 N N . LEU A 1 258 ? 6.129 7.001 -14.854 1.00 76.94 258 LEU A N 1
ATOM 2043 C CA . LEU A 1 258 ? 6.280 6.241 -13.621 1.00 76.94 258 LEU A CA 1
ATOM 2044 C C . LEU A 1 258 ? 7.775 6.058 -13.3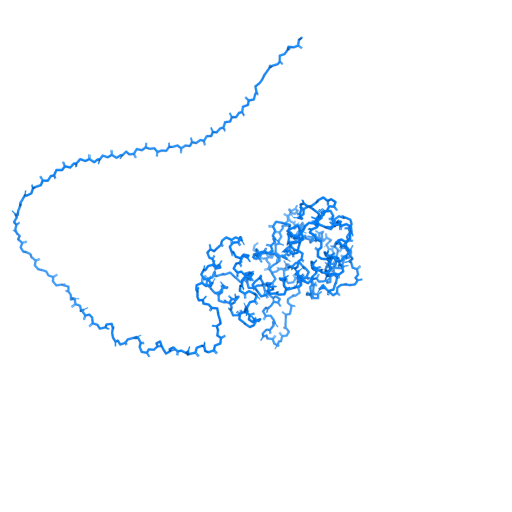25 1.00 76.94 258 LEU A C 1
ATOM 2046 O O . LEU A 1 258 ? 8.525 5.568 -14.173 1.00 76.94 258 LEU A O 1
ATOM 2050 N N . LEU A 1 259 ? 8.212 6.460 -12.137 1.00 74.12 259 LEU A N 1
ATOM 2051 C CA . LEU A 1 259 ? 9.545 6.164 -11.631 1.00 74.12 259 LEU A CA 1
ATOM 2052 C C . LEU A 1 259 ? 9.539 4.746 -11.062 1.00 74.12 259 LEU A C 1
ATOM 2054 O O . LEU A 1 259 ? 8.836 4.467 -10.090 1.00 74.12 259 LEU A O 1
ATOM 2058 N N . SER A 1 260 ? 10.313 3.853 -11.684 1.00 63.06 260 SER A N 1
ATOM 2059 C CA . SER A 1 260 ? 10.548 2.515 -11.141 1.00 63.06 260 SER A CA 1
ATOM 2060 C C . SER A 1 260 ? 11.540 2.609 -9.985 1.00 63.06 260 SER A C 1
ATOM 2062 O O . SER A 1 260 ? 12.618 3.189 -10.120 1.00 63.06 260 SER A O 1
ATOM 2064 N N . LEU A 1 261 ? 11.148 2.053 -8.841 1.00 63.97 261 LEU A N 1
ATOM 2065 C CA . LEU A 1 261 ? 11.894 2.103 -7.581 1.00 63.97 261 LEU A CA 1
ATOM 2066 C C . LEU A 1 261 ? 12.827 0.899 -7.400 1.00 63.97 261 LEU A C 1
ATOM 2068 O O . LEU A 1 261 ? 13.547 0.824 -6.406 1.00 63.97 261 LEU A O 1
ATOM 2072 N N . ASP A 1 262 ? 12.851 -0.016 -8.370 1.00 57.22 262 ASP A N 1
ATOM 2073 C CA . ASP A 1 262 ? 13.619 -1.261 -8.304 1.00 57.22 262 ASP A CA 1
ATOM 2074 C C . ASP A 1 262 ? 15.137 -1.013 -8.213 1.00 57.22 262 ASP A C 1
ATOM 2076 O O . ASP A 1 262 ? 15.857 -1.816 -7.624 1.00 57.22 262 ASP A O 1
ATOM 2080 N N . TYR A 1 263 ? 15.621 0.137 -8.703 1.00 48.78 263 TYR A N 1
ATOM 2081 C CA . TYR A 1 263 ? 17.040 0.518 -8.642 1.00 48.78 263 TYR A CA 1
ATOM 2082 C C . TYR A 1 263 ? 17.515 0.914 -7.228 1.00 48.78 263 TYR A C 1
ATOM 2084 O O . TYR A 1 263 ? 18.712 0.928 -6.957 1.00 48.78 263 TYR A O 1
ATOM 2092 N N . ILE A 1 264 ? 16.593 1.235 -6.314 1.00 48.62 264 ILE A N 1
ATOM 2093 C CA . ILE A 1 264 ? 16.919 1.680 -4.946 1.00 48.62 264 ILE A CA 1
ATOM 2094 C C . ILE A 1 264 ? 17.147 0.481 -4.012 1.00 48.62 264 ILE A C 1
ATOM 2096 O O . ILE A 1 264 ? 17.832 0.605 -3.004 1.00 48.62 264 ILE A O 1
ATOM 2100 N N . TYR A 1 265 ? 16.611 -0.697 -4.349 1.00 42.69 265 TYR A N 1
ATOM 2101 C CA . TYR A 1 265 ? 16.775 -1.910 -3.538 1.00 42.69 265 TYR A CA 1
ATOM 2102 C C . TYR A 1 265 ? 17.879 -2.842 -4.058 1.00 42.69 265 TYR A C 1
ATOM 2104 O O . TYR A 1 265 ? 18.387 -3.666 -3.303 1.00 42.69 265 TYR A O 1
ATOM 2112 N N . SER A 1 266 ? 18.317 -2.687 -5.315 1.00 38.66 266 SER A N 1
ATOM 2113 C CA . SER A 1 266 ? 19.515 -3.371 -5.826 1.00 38.66 266 SER A CA 1
ATOM 2114 C C . SER A 1 266 ? 20.807 -2.940 -5.121 1.00 38.66 266 SER A C 1
ATOM 2116 O O . SER A 1 266 ? 21.776 -3.683 -5.145 1.00 38.66 266 SER A O 1
ATOM 2118 N N . SER A 1 267 ? 20.831 -1.784 -4.446 1.00 35.00 267 SER A N 1
ATOM 2119 C CA . SER A 1 267 ? 21.999 -1.308 -3.690 1.00 35.00 267 SER A CA 1
ATOM 2120 C C . SER A 1 267 ? 22.080 -1.830 -2.252 1.00 35.00 267 SER A C 1
ATOM 2122 O O . SER A 1 267 ? 22.987 -1.443 -1.524 1.00 35.00 267 SER A O 1
ATOM 2124 N N . CYS A 1 268 ? 21.149 -2.686 -1.810 1.00 35.00 268 CYS A N 1
ATOM 2125 C CA . CYS A 1 268 ? 21.298 -3.376 -0.523 1.00 35.00 268 CYS A CA 1
ATOM 2126 C C . CYS A 1 268 ? 22.310 -4.536 -0.588 1.00 35.00 268 CYS A C 1
ATOM 2128 O O . CYS A 1 268 ? 22.689 -5.042 0.464 1.00 35.00 268 CYS A O 1
ATOM 2130 N N . GLU A 1 269 ? 22.757 -4.935 -1.786 1.00 37.41 269 GLU A N 1
ATOM 2131 C CA . GLU A 1 269 ? 23.704 -6.045 -1.981 1.00 37.41 269 GLU A CA 1
ATOM 2132 C C . GLU A 1 269 ? 25.114 -5.634 -2.423 1.00 37.41 269 GLU A C 1
ATOM 2134 O O . GLU A 1 269 ? 26.001 -6.479 -2.395 1.00 37.41 269 GLU A O 1
ATOM 2139 N N . GLU A 1 270 ? 25.398 -4.368 -2.733 1.00 30.52 270 GLU A N 1
ATOM 2140 C CA . GLU A 1 270 ? 26.764 -3.965 -3.091 1.00 30.52 270 GLU A CA 1
ATOM 2141 C C . GLU A 1 270 ? 27.152 -2.647 -2.425 1.00 30.52 270 GLU A C 1
ATOM 2143 O O . GLU A 1 270 ? 26.659 -1.561 -2.734 1.00 30.52 270 GLU A O 1
ATOM 2148 N N . SER A 1 271 ? 28.093 -2.763 -1.490 1.00 40.78 271 SER A N 1
ATOM 2149 C CA . SER A 1 271 ? 28.989 -1.685 -1.118 1.00 40.78 271 SER A CA 1
ATOM 2150 C C . SER A 1 271 ? 29.761 -1.233 -2.359 1.00 40.78 271 SER A C 1
ATOM 2152 O O . SER A 1 271 ? 30.795 -1.811 -2.660 1.00 40.78 271 SER A O 1
ATOM 2154 N N . GLU A 1 272 ? 29.250 -0.242 -3.085 1.00 29.23 272 GLU A N 1
ATOM 2155 C CA . GLU A 1 272 ? 30.020 0.823 -3.741 1.00 29.23 272 GLU A CA 1
ATOM 2156 C C . GLU A 1 272 ? 29.091 1.774 -4.519 1.00 29.23 272 GLU A C 1
ATOM 2158 O O . GLU A 1 272 ? 28.210 1.387 -5.280 1.00 29.23 272 GLU A O 1
ATOM 2163 N N . MET A 1 273 ? 29.296 3.062 -4.253 1.00 40.44 273 MET A N 1
ATOM 2164 C CA . MET A 1 273 ? 28.782 4.265 -4.912 1.00 40.44 273 MET A CA 1
ATOM 2165 C C . MET A 1 273 ? 28.128 4.089 -6.301 1.00 40.44 273 MET A C 1
ATOM 2167 O O . MET A 1 273 ? 28.825 4.048 -7.310 1.00 40.44 273 MET A O 1
ATOM 2171 N N . ASN A 1 274 ? 26.790 4.150 -6.375 1.00 36.25 274 ASN A N 1
ATOM 2172 C CA . ASN A 1 274 ? 26.057 4.925 -7.396 1.00 36.25 274 ASN A CA 1
ATOM 2173 C C . ASN A 1 274 ? 24.535 4.844 -7.181 1.00 36.25 274 ASN A C 1
ATOM 2175 O O . ASN A 1 274 ? 23.801 4.182 -7.921 1.00 36.25 274 ASN A O 1
ATOM 2179 N N . GLY A 1 275 ? 24.028 5.569 -6.182 1.00 44.19 275 GLY A N 1
ATOM 2180 C CA . GLY A 1 275 ? 22.627 5.982 -6.215 1.00 44.19 275 GLY A CA 1
ATOM 2181 C C . GLY A 1 275 ? 22.459 6.918 -7.408 1.00 44.19 275 GLY A C 1
ATOM 2182 O O . GLY A 1 275 ? 22.931 8.050 -7.354 1.00 44.19 275 GLY A O 1
ATOM 2183 N N . LYS A 1 276 ? 21.867 6.437 -8.509 1.00 49.75 276 LYS A N 1
ATOM 2184 C CA . LYS A 1 276 ? 21.564 7.279 -9.677 1.00 49.75 276 LYS A CA 1
ATOM 2185 C C . LYS A 1 276 ? 20.813 8.514 -9.193 1.00 49.75 276 LYS A C 1
ATOM 2187 O O . LYS A 1 276 ? 19.814 8.379 -8.483 1.00 49.75 276 LYS A O 1
ATOM 2192 N N . SER A 1 277 ? 21.291 9.698 -9.571 1.00 56.62 277 SER A N 1
ATOM 2193 C CA . SER A 1 277 ? 20.601 10.943 -9.248 1.00 56.62 277 SER A CA 1
ATOM 2194 C C . SER A 1 277 ? 19.184 10.885 -9.826 1.00 56.62 277 SER A C 1
ATOM 2196 O O . SER A 1 277 ? 18.941 10.240 -10.850 1.00 56.62 277 SER A O 1
ATOM 2198 N N . LEU A 1 278 ? 18.222 11.570 -9.204 1.00 54.81 278 LEU A N 1
ATOM 2199 C CA . LEU A 1 278 ? 16.901 11.764 -9.810 1.00 54.81 278 LEU A CA 1
ATOM 2200 C C . LEU A 1 278 ? 17.033 12.324 -11.233 1.00 54.81 278 LEU A C 1
ATOM 2202 O O . LEU A 1 278 ? 16.282 11.929 -12.123 1.00 54.81 278 LEU A O 1
ATOM 2206 N N . GLU A 1 279 ? 18.017 13.198 -11.449 1.00 56.62 279 GLU A N 1
ATOM 2207 C CA . GLU A 1 279 ? 18.352 13.717 -12.770 1.00 56.62 279 GLU A CA 1
ATOM 2208 C C . GLU A 1 279 ? 18.677 12.577 -13.736 1.00 56.62 279 GLU A C 1
ATOM 2210 O O . GLU A 1 279 ? 18.097 12.533 -14.812 1.00 56.62 279 GLU A O 1
ATOM 2215 N N . ASP A 1 280 ? 19.470 11.582 -13.338 1.00 56.53 280 ASP A N 1
ATOM 2216 C CA . ASP A 1 280 ? 19.759 10.411 -14.172 1.00 56.53 280 ASP A CA 1
ATOM 2217 C C . ASP A 1 280 ? 18.496 9.581 -14.440 1.00 56.53 280 ASP A C 1
ATOM 2219 O O . ASP A 1 280 ? 18.244 9.172 -15.575 1.00 56.53 280 ASP A O 1
ATOM 2223 N N . MET A 1 281 ? 17.643 9.371 -13.431 1.00 56.41 281 MET A N 1
ATOM 2224 C CA . MET A 1 281 ? 16.374 8.653 -13.613 1.00 56.41 281 MET A CA 1
ATOM 2225 C C . MET A 1 281 ? 15.448 9.360 -14.616 1.00 56.41 281 MET A C 1
ATOM 2227 O O . MET A 1 281 ? 14.774 8.700 -15.418 1.00 56.41 281 MET A O 1
ATOM 2231 N N . LEU A 1 282 ? 15.459 10.694 -14.631 1.00 58.00 282 LEU A N 1
ATOM 2232 C CA . LEU A 1 282 ? 14.707 11.522 -15.571 1.00 58.00 282 LEU A CA 1
ATOM 2233 C C . LEU A 1 282 ? 15.385 11.608 -16.955 1.00 58.00 282 LEU A C 1
ATOM 2235 O O . LEU A 1 282 ? 14.687 11.515 -17.967 1.00 58.00 282 LEU A O 1
ATOM 2239 N N . ILE A 1 283 ? 16.719 11.675 -17.025 1.00 52.12 283 ILE A N 1
ATOM 2240 C CA . ILE A 1 283 ? 17.522 11.878 -18.248 1.00 52.12 283 ILE A CA 1
ATOM 2241 C C . ILE A 1 283 ? 17.673 10.598 -19.089 1.00 52.12 283 ILE A C 1
ATOM 2243 O O . ILE A 1 283 ? 17.756 10.692 -20.315 1.00 52.12 283 ILE A O 1
ATOM 2247 N N . VAL A 1 284 ? 17.635 9.400 -18.486 1.00 43.44 284 VAL A N 1
ATOM 2248 C CA . VAL A 1 284 ? 17.972 8.103 -19.131 1.00 43.44 284 VAL A CA 1
ATOM 2249 C C . VAL A 1 284 ? 17.178 7.742 -20.408 1.00 43.44 284 VAL A C 1
ATOM 2251 O O . VAL A 1 284 ? 17.543 6.787 -21.086 1.00 43.44 284 VAL A O 1
ATOM 2254 N N . ARG A 1 285 ? 16.144 8.489 -20.826 1.00 41.84 285 ARG A N 1
ATOM 2255 C CA . ARG A 1 285 ? 15.411 8.198 -22.080 1.00 41.84 285 ARG A CA 1
ATOM 2256 C C . ARG A 1 285 ? 15.091 9.383 -22.999 1.00 41.84 285 ARG A C 1
ATOM 2258 O O . ARG A 1 285 ? 14.281 9.223 -23.898 1.00 41.84 285 ARG A O 1
ATOM 2265 N N . GLN A 1 286 ? 15.755 10.534 -22.866 1.00 37.44 286 GLN A N 1
ATOM 2266 C CA . GLN A 1 286 ? 15.602 11.629 -23.850 1.00 37.44 286 GLN A CA 1
ATOM 2267 C C . GLN A 1 286 ? 16.425 11.449 -25.149 1.00 37.44 286 GLN A C 1
ATOM 2269 O O . GLN A 1 286 ? 16.505 12.367 -25.959 1.00 37.44 286 GLN A O 1
ATOM 2274 N N . ARG A 1 287 ? 17.049 10.282 -25.368 1.00 33.06 287 ARG A N 1
ATOM 2275 C CA . ARG A 1 287 ? 17.729 9.932 -26.627 1.00 33.06 287 ARG A CA 1
ATOM 2276 C C . ARG A 1 287 ? 17.058 8.729 -27.289 1.00 33.06 287 ARG A C 1
ATOM 2278 O O . ARG A 1 287 ? 17.619 7.638 -27.261 1.00 33.06 287 ARG A O 1
ATOM 2285 N N . GLN A 1 288 ? 15.873 8.930 -27.850 1.00 31.72 288 GLN A N 1
ATOM 2286 C CA . GLN A 1 288 ? 15.339 8.154 -28.971 1.00 31.72 288 GLN A CA 1
ATOM 2287 C C . GLN A 1 288 ? 14.505 9.088 -29.837 1.00 31.72 288 GLN A C 1
ATOM 2289 O O . GLN A 1 288 ? 13.739 9.880 -29.245 1.00 31.72 288 GLN A O 1
#